Protein AF-F9PD54-F1 (afdb_monomer)

Sequence (273 aa):
MAFSLFNKGRCTITDDLFLEITWEDGRGPEDDSELLAIIDVLDHSSGYSQRISKNFPYLTFQQAELLFRELKQMYGQFQLKKVAIAHLEGKSVVTEGEVYASPFLITEDYENLLLPLIQSILTRSEFANYSYQEKREYFENQIYPVYKQSMGLSDSSLPIFPAEGETMAVSQPNRLPPVPNARNQTDVTAPVSQKRSTSLKKFYLFLGVLGVLSVINIICVFFAFAQLSNQSEKVNFLYQEQKILNLSFQQKMKLMYLAVISYLLITRAKKKT

Structure (mmCIF, N/CA/C/O backbone):
data_AF-F9PD54-F1
#
_entry.id   AF-F9PD54-F1
#
loop_
_atom_site.group_PDB
_atom_site.id
_atom_site.type_symbol
_atom_site.label_atom_id
_atom_site.label_alt_id
_atom_site.label_comp_id
_atom_site.label_asym_id
_atom_site.label_entity_id
_atom_site.label_seq_id
_atom_site.pdbx_PDB_ins_code
_atom_site.Cartn_x
_atom_site.Cartn_y
_atom_site.Cartn_z
_atom_site.occupancy
_atom_site.B_iso_or_equiv
_atom_site.auth_seq_id
_atom_site.auth_comp_id
_atom_site.auth_asym_id
_atom_site.auth_atom_id
_atom_site.pdbx_PDB_model_num
ATOM 1 N N . MET A 1 1 ? 22.941 -22.943 -2.356 1.00 25.14 1 MET A N 1
ATOM 2 C CA . MET A 1 1 ? 23.553 -21.803 -1.643 1.00 25.14 1 MET A CA 1
ATOM 3 C C . MET A 1 1 ? 22.597 -20.633 -1.799 1.00 25.14 1 MET A C 1
ATOM 5 O O . MET A 1 1 ? 22.390 -20.226 -2.932 1.00 25.14 1 MET A O 1
ATOM 9 N N . ALA A 1 2 ? 21.943 -20.182 -0.729 1.00 30.27 2 ALA A N 1
ATOM 10 C CA . ALA A 1 2 ? 21.001 -19.064 -0.791 1.00 30.27 2 ALA A CA 1
ATOM 11 C C . ALA A 1 2 ? 21.763 -17.764 -0.503 1.00 30.27 2 ALA A C 1
ATOM 13 O O . ALA A 1 2 ? 22.315 -17.591 0.584 1.00 30.27 2 ALA A O 1
ATOM 14 N N . PHE A 1 3 ? 21.855 -16.883 -1.497 1.00 35.53 3 PHE A N 1
ATOM 15 C CA . PHE A 1 3 ? 22.311 -15.517 -1.278 1.00 35.53 3 PHE A CA 1
ATOM 16 C C . PHE A 1 3 ? 21.203 -14.784 -0.518 1.00 35.53 3 PHE A C 1
ATOM 18 O O . PHE A 1 3 ? 20.111 -14.610 -1.046 1.00 35.53 3 PHE A O 1
ATOM 25 N N . SER A 1 4 ? 21.472 -14.358 0.718 1.00 41.84 4 SER A N 1
ATOM 26 C CA . SER A 1 4 ? 20.605 -13.408 1.423 1.00 41.84 4 SER A CA 1
ATOM 27 C C . SER A 1 4 ? 20.734 -12.053 0.726 1.00 41.84 4 SER A C 1
ATOM 29 O O . SER A 1 4 ? 21.574 -11.239 1.101 1.00 41.84 4 SER A O 1
ATOM 31 N N . LEU A 1 5 ? 19.954 -11.843 -0.339 1.00 50.81 5 LEU A N 1
ATOM 32 C CA . LEU A 1 5 ? 19.932 -10.596 -1.113 1.00 50.81 5 LEU A CA 1
ATOM 33 C C . LEU A 1 5 ? 19.338 -9.426 -0.311 1.00 50.81 5 LEU A C 1
ATOM 35 O O . LEU A 1 5 ? 19.609 -8.268 -0.619 1.00 50.81 5 LEU A O 1
ATOM 39 N N . PHE A 1 6 ? 18.590 -9.727 0.752 1.00 57.78 6 PHE A N 1
ATOM 40 C CA . PHE A 1 6 ? 17.911 -8.739 1.582 1.00 57.78 6 PHE A CA 1
ATOM 41 C C . PHE A 1 6 ? 18.761 -8.353 2.792 1.00 57.78 6 PHE A C 1
ATOM 43 O O . PHE A 1 6 ? 19.198 -9.195 3.584 1.00 57.78 6 PHE A O 1
ATOM 50 N N . ASN A 1 7 ? 19.008 -7.052 2.935 1.00 54.81 7 ASN A N 1
ATOM 51 C CA . ASN A 1 7 ? 19.792 -6.492 4.026 1.00 54.81 7 ASN A CA 1
ATOM 52 C C . ASN A 1 7 ? 18.897 -6.342 5.267 1.00 54.81 7 ASN A C 1
ATOM 54 O O . ASN A 1 7 ? 18.396 -5.259 5.550 1.00 54.81 7 ASN A O 1
ATOM 58 N N . LYS A 1 8 ? 18.693 -7.441 6.006 1.00 51.06 8 LYS A N 1
ATOM 59 C CA . LYS A 1 8 ? 17.746 -7.574 7.140 1.00 51.06 8 LYS A CA 1
ATOM 60 C C . LYS A 1 8 ? 17.979 -6.634 8.348 1.00 51.06 8 LYS A C 1
ATOM 62 O O . LYS A 1 8 ? 17.404 -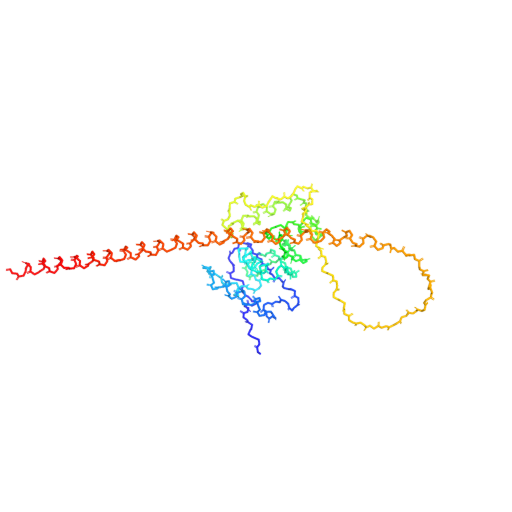6.869 9.403 1.00 51.06 8 LYS A O 1
ATOM 67 N N . GLY A 1 9 ? 18.822 -5.600 8.260 1.00 52.16 9 GLY A N 1
ATOM 68 C CA . GLY A 1 9 ? 19.283 -4.858 9.443 1.00 52.16 9 GLY A CA 1
ATOM 69 C C . GLY A 1 9 ? 19.344 -3.333 9.370 1.00 52.16 9 GLY A C 1
ATOM 70 O O . GLY A 1 9 ? 19.619 -2.724 10.401 1.00 52.16 9 GLY A O 1
ATOM 71 N N . ARG A 1 10 ? 19.141 -2.680 8.217 1.00 63.72 10 ARG A N 1
ATOM 72 C CA . ARG A 1 10 ? 19.210 -1.205 8.140 1.00 63.72 10 ARG A CA 1
ATOM 73 C C . ARG A 1 10 ? 18.125 -0.645 7.230 1.00 63.72 10 ARG A C 1
ATOM 75 O O . ARG A 1 10 ? 18.270 -0.685 6.014 1.00 63.72 10 ARG A O 1
ATOM 82 N N . CYS A 1 11 ? 17.077 -0.085 7.832 1.00 72.19 11 CYS A N 1
ATOM 83 C CA . CYS A 1 11 ? 16.126 0.751 7.110 1.00 72.19 11 CYS A CA 1
ATOM 84 C C . CYS A 1 11 ? 16.848 2.024 6.640 1.00 72.19 11 CYS A C 1
ATOM 86 O O . CYS A 1 11 ? 17.468 2.717 7.449 1.00 72.19 11 CYS A O 1
ATOM 88 N N . THR A 1 12 ? 16.827 2.294 5.332 1.00 78.38 12 THR A N 1
ATOM 89 C CA . THR A 1 12 ? 17.383 3.531 4.745 1.00 78.38 12 THR A CA 1
ATOM 90 C C . THR A 1 12 ? 16.303 4.497 4.262 1.00 78.38 12 THR A C 1
ATOM 92 O O . THR A 1 12 ? 16.614 5.526 3.658 1.00 78.38 12 THR A O 1
ATOM 95 N N . ILE A 1 13 ? 15.039 4.165 4.532 1.00 83.06 13 ILE A N 1
ATOM 96 C CA . ILE A 1 13 ? 13.890 5.014 4.236 1.00 83.06 13 ILE A CA 1
ATOM 97 C C . ILE A 1 13 ? 13.954 6.242 5.144 1.00 83.06 13 ILE A C 1
ATOM 99 O O . ILE A 1 13 ? 14.271 6.132 6.327 1.00 83.06 13 ILE A O 1
ATOM 103 N N . THR A 1 14 ? 13.710 7.410 4.560 1.00 83.44 14 THR A N 1
ATOM 104 C CA . THR A 1 14 ? 13.753 8.705 5.254 1.00 83.44 14 THR A CA 1
ATOM 105 C C . THR A 1 14 ? 12.370 9.303 5.479 1.00 83.44 14 THR A C 1
ATOM 107 O O . THR A 1 14 ? 12.268 10.331 6.137 1.00 83.44 14 THR A O 1
ATOM 110 N N . ASP A 1 15 ? 11.337 8.705 4.890 1.00 83.69 15 ASP A N 1
ATOM 111 C CA . ASP A 1 15 ? 9.938 9.081 5.056 1.00 83.69 15 ASP A CA 1
ATOM 112 C C . ASP A 1 15 ? 9.497 8.905 6.516 1.00 83.69 15 ASP A C 1
ATOM 114 O O . ASP A 1 15 ? 9.903 7.94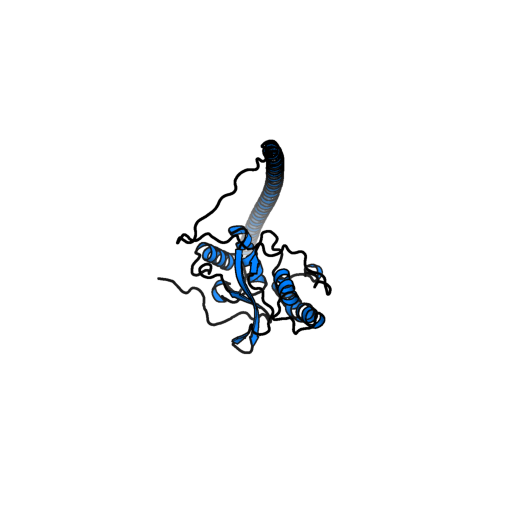8 7.181 1.00 83.69 15 ASP A O 1
ATOM 118 N N . ASP A 1 16 ? 8.639 9.812 6.991 1.00 88.12 16 ASP A N 1
ATOM 119 C CA . ASP A 1 16 ? 8.145 9.808 8.374 1.00 88.12 16 ASP A CA 1
ATOM 120 C C . ASP A 1 16 ? 7.373 8.520 8.699 1.00 88.12 16 ASP A C 1
ATOM 122 O O . ASP A 1 16 ? 7.542 7.942 9.773 1.00 88.12 16 ASP A O 1
ATOM 126 N N . LEU A 1 17 ? 6.568 8.053 7.737 1.00 92.50 17 LEU A N 1
ATOM 127 C CA . LEU A 1 17 ? 5.837 6.791 7.788 1.00 92.50 17 LEU A CA 1
ATOM 128 C C . LEU A 1 17 ? 6.136 5.953 6.546 1.00 92.50 17 LEU A C 1
ATOM 130 O O . LEU A 1 17 ? 6.171 6.449 5.418 1.00 92.50 17 LEU A O 1
ATOM 134 N N . PHE A 1 18 ? 6.302 4.658 6.761 1.00 94.00 18 PHE A N 1
ATOM 135 C CA . PHE A 1 18 ? 6.520 3.655 5.727 1.00 94.00 18 PHE A CA 1
ATOM 136 C C . PHE A 1 18 ? 5.876 2.333 6.154 1.00 94.00 18 PHE A C 1
ATOM 138 O O . PHE A 1 18 ? 5.084 2.290 7.092 1.00 94.00 18 PHE A O 1
ATOM 145 N N . LEU A 1 19 ? 6.155 1.255 5.427 1.00 94.44 19 LEU A N 1
ATOM 146 C CA . LEU A 1 19 ? 5.494 -0.030 5.604 1.00 94.44 19 LEU A CA 1
ATOM 147 C C . LEU A 1 19 ? 6.485 -1.117 5.963 1.00 94.44 19 LEU A C 1
ATOM 149 O O . LEU A 1 19 ? 7.551 -1.201 5.361 1.00 94.44 19 LEU A O 1
ATOM 153 N N . GLU A 1 20 ? 6.086 -1.998 6.870 1.00 93.94 20 GLU A N 1
ATOM 154 C CA . GLU A 1 20 ? 6.719 -3.293 7.085 1.00 93.94 20 GLU A CA 1
ATOM 155 C C . GLU A 1 20 ? 5.853 -4.395 6.459 1.00 93.94 20 GLU A C 1
ATOM 157 O O . GLU A 1 20 ? 4.659 -4.517 6.756 1.00 93.94 20 GLU A O 1
ATOM 162 N N . ILE A 1 21 ? 6.462 -5.212 5.595 1.00 92.75 21 ILE A N 1
ATOM 163 C CA . ILE A 1 21 ? 5.797 -6.336 4.932 1.00 92.75 21 ILE A CA 1
ATOM 164 C C . ILE A 1 21 ? 6.241 -7.658 5.544 1.00 92.75 21 ILE A C 1
ATOM 166 O O . ILE A 1 21 ? 7.423 -7.997 5.573 1.00 92.75 21 ILE A O 1
ATOM 170 N N . THR A 1 22 ? 5.262 -8.464 5.944 1.00 91.81 22 THR A N 1
ATOM 171 C CA . THR A 1 22 ? 5.460 -9.861 6.323 1.00 91.81 22 THR A CA 1
ATOM 172 C C . THR A 1 22 ? 4.818 -10.778 5.286 1.00 91.81 22 THR A C 1
ATOM 174 O O . THR A 1 22 ? 3.606 -10.736 5.053 1.00 91.81 22 THR A O 1
ATOM 177 N N . TRP A 1 23 ? 5.634 -11.638 4.683 1.00 90.19 23 TRP A N 1
ATOM 178 C CA . TRP A 1 23 ? 5.201 -12.644 3.714 1.00 90.19 23 TRP A CA 1
ATOM 179 C C . TRP A 1 23 ? 4.529 -13.837 4.401 1.00 90.19 23 TRP A C 1
ATOM 181 O O . TRP A 1 23 ? 4.775 -14.111 5.578 1.00 90.19 23 TRP A O 1
ATOM 191 N N . GLU A 1 24 ? 3.674 -14.542 3.662 1.00 88.00 24 GLU A N 1
ATOM 192 C CA . GLU A 1 24 ? 3.213 -15.870 4.079 1.00 88.00 24 GLU A CA 1
ATOM 193 C C . GLU A 1 24 ? 4.385 -16.858 4.085 1.00 88.00 24 GLU A C 1
ATOM 195 O O . GLU A 1 24 ? 5.335 -16.717 3.310 1.00 88.00 24 GLU A O 1
ATOM 200 N N . ASP A 1 25 ? 4.314 -17.860 4.961 1.00 83.00 25 ASP A N 1
ATOM 201 C CA . ASP A 1 25 ? 5.394 -18.830 5.128 1.00 83.00 25 ASP A CA 1
ATOM 202 C C . ASP A 1 25 ? 5.630 -19.577 3.792 1.00 83.00 25 ASP A C 1
ATOM 204 O O . ASP A 1 25 ? 4.710 -20.175 3.231 1.00 83.00 25 ASP A O 1
ATOM 208 N N . GLY A 1 26 ? 6.853 -19.504 3.249 1.00 76.25 26 GLY A N 1
ATOM 209 C CA . GLY A 1 26 ? 7.212 -20.095 1.951 1.00 76.25 26 GLY A CA 1
ATOM 210 C C . GLY A 1 26 ? 6.788 -19.296 0.708 1.00 76.25 26 GLY A C 1
ATOM 211 O O . GLY A 1 26 ? 6.932 -19.797 -0.403 1.00 76.25 26 GLY A O 1
ATOM 212 N N . ARG A 1 27 ? 6.252 -18.076 0.866 1.00 80.69 27 ARG A N 1
ATOM 213 C CA . ARG A 1 27 ? 5.919 -17.144 -0.237 1.00 80.69 27 ARG A CA 1
ATOM 214 C C . ARG A 1 27 ? 6.708 -15.837 -0.182 1.00 80.69 27 ARG A C 1
ATOM 216 O O . ARG A 1 27 ? 6.270 -14.813 -0.702 1.00 80.69 27 ARG A O 1
ATOM 223 N N . GLY A 1 28 ? 7.847 -15.854 0.503 1.00 81.75 28 GLY A N 1
ATOM 224 C CA . GLY A 1 28 ? 8.781 -14.738 0.493 1.00 81.75 28 GLY A CA 1
ATOM 225 C C . GLY A 1 28 ? 9.641 -14.736 -0.772 1.00 81.75 28 GLY A C 1
ATOM 226 O O . GLY A 1 28 ? 9.772 -15.763 -1.436 1.00 81.75 28 GLY A O 1
ATOM 227 N N . PRO A 1 29 ? 10.310 -13.617 -1.082 1.00 80.38 29 PRO A N 1
ATOM 228 C CA . PRO A 1 29 ? 11.208 -13.524 -2.234 1.00 80.38 29 PRO A CA 1
ATOM 229 C C . PRO A 1 29 ? 12.469 -14.399 -2.108 1.00 80.38 29 PRO A C 1
ATOM 231 O O . PRO A 1 29 ? 13.224 -14.540 -3.063 1.00 80.38 29 PRO A O 1
ATOM 234 N N . GLU A 1 30 ? 12.723 -14.973 -0.928 1.00 79.25 30 GLU A N 1
ATOM 235 C CA . GLU A 1 30 ? 13.766 -15.987 -0.721 1.00 79.25 30 GLU A CA 1
ATOM 236 C C . GLU A 1 30 ? 13.341 -17.374 -1.250 1.00 79.25 30 GLU A C 1
ATOM 238 O O . GLU A 1 30 ? 14.205 -18.164 -1.629 1.00 79.25 30 GLU A O 1
ATOM 243 N N . ASP A 1 31 ? 12.031 -17.645 -1.311 1.00 81.06 31 ASP A N 1
ATOM 244 C CA . ASP A 1 31 ? 11.447 -18.946 -1.669 1.00 81.06 31 ASP A CA 1
ATOM 245 C C . ASP A 1 31 ? 10.760 -18.936 -3.050 1.00 81.06 31 ASP A C 1
ATOM 247 O O . ASP A 1 31 ? 10.650 -19.980 -3.694 1.00 81.06 31 ASP A O 1
ATOM 251 N N . ASP A 1 32 ? 10.323 -17.764 -3.523 1.00 81.81 32 ASP A N 1
ATOM 252 C CA . ASP A 1 32 ? 9.651 -17.566 -4.810 1.00 81.81 32 ASP A CA 1
ATOM 253 C C . ASP A 1 32 ? 10.542 -16.764 -5.778 1.00 81.81 32 ASP A C 1
ATOM 255 O O . ASP A 1 32 ? 10.747 -15.554 -5.641 1.00 81.81 32 ASP A O 1
ATOM 259 N N . SER A 1 33 ? 11.079 -17.458 -6.787 1.00 82.25 33 SER A N 1
ATOM 260 C CA . SER A 1 33 ? 11.944 -16.864 -7.809 1.00 82.25 33 SER A CA 1
ATOM 261 C C . SER A 1 33 ? 11.214 -15.919 -8.764 1.00 82.25 33 SER A C 1
ATOM 263 O O . SER A 1 33 ? 11.847 -15.026 -9.323 1.00 82.25 33 SER A O 1
ATOM 265 N N . GLU A 1 34 ? 9.910 -16.112 -8.980 1.00 85.44 34 GLU A N 1
ATOM 266 C CA . GLU A 1 34 ? 9.108 -15.210 -9.812 1.00 85.44 34 GLU A CA 1
ATOM 267 C C . GLU A 1 34 ? 8.894 -13.886 -9.078 1.00 85.44 34 GLU A C 1
ATOM 269 O O . GLU A 1 34 ? 9.123 -12.819 -9.648 1.00 85.44 34 GLU A O 1
ATOM 274 N N . LEU A 1 35 ? 8.586 -13.951 -7.779 1.00 86.06 35 LEU A N 1
ATOM 275 C CA . LEU A 1 35 ? 8.511 -12.778 -6.912 1.00 86.06 35 LEU A CA 1
ATOM 276 C C . LEU A 1 35 ? 9.840 -12.013 -6.872 1.00 86.06 35 LEU A C 1
ATOM 278 O O . LEU A 1 35 ? 9.859 -10.784 -6.969 1.00 86.06 35 LEU A O 1
ATOM 282 N N . LEU A 1 36 ? 10.959 -12.733 -6.763 1.00 85.81 36 LEU A N 1
ATOM 283 C CA . LEU A 1 36 ? 12.285 -12.125 -6.811 1.00 85.81 36 LEU A CA 1
ATOM 284 C C . LEU A 1 36 ? 12.534 -11.416 -8.150 1.00 85.81 36 LEU A C 1
ATOM 286 O O . LEU A 1 36 ? 13.015 -10.285 -8.160 1.00 85.81 36 LEU A O 1
ATOM 290 N N . ALA A 1 37 ? 12.149 -12.035 -9.270 1.00 84.56 37 ALA A N 1
ATOM 291 C CA . ALA A 1 37 ? 12.278 -11.429 -10.591 1.00 84.56 37 ALA A CA 1
ATOM 292 C C . ALA A 1 37 ? 11.424 -10.156 -10.736 1.00 84.56 37 ALA A C 1
ATOM 294 O O . ALA A 1 37 ? 11.884 -9.184 -11.333 1.00 84.56 37 ALA A O 1
ATOM 295 N N . ILE A 1 38 ? 10.217 -10.122 -10.158 1.00 86.12 38 ILE A N 1
ATOM 296 C CA . ILE A 1 38 ? 9.373 -8.915 -10.122 1.00 86.12 38 ILE A CA 1
ATOM 297 C C . ILE A 1 38 ? 10.086 -7.790 -9.363 1.00 86.12 38 ILE A C 1
ATOM 299 O O . ILE A 1 38 ? 10.172 -6.668 -9.862 1.00 86.12 38 ILE A O 1
ATOM 303 N N . ILE A 1 39 ? 10.634 -8.086 -8.181 1.00 85.81 39 ILE A N 1
ATOM 304 C CA . ILE A 1 39 ? 11.390 -7.114 -7.376 1.00 85.81 39 ILE A CA 1
ATOM 305 C C . ILE A 1 39 ? 12.605 -6.596 -8.153 1.00 85.81 39 ILE A C 1
ATOM 307 O O . ILE A 1 39 ? 12.834 -5.387 -8.191 1.00 85.81 39 ILE A O 1
ATOM 311 N N . ASP A 1 40 ? 13.350 -7.483 -8.814 1.00 84.81 40 ASP A N 1
ATOM 312 C CA . ASP A 1 40 ? 14.503 -7.101 -9.628 1.00 84.81 40 ASP A CA 1
ATOM 313 C C . ASP A 1 40 ? 14.088 -6.196 -10.795 1.00 84.81 40 ASP A C 1
ATOM 315 O O . ASP A 1 40 ? 14.723 -5.167 -11.038 1.00 84.81 40 ASP A O 1
ATOM 319 N N . VAL A 1 41 ? 13.005 -6.520 -11.507 1.00 84.38 41 VAL A N 1
ATOM 320 C CA . VAL A 1 41 ? 12.478 -5.672 -12.587 1.00 84.38 41 VAL A CA 1
ATOM 321 C C . VAL A 1 41 ? 12.056 -4.307 -12.048 1.00 84.38 41 VAL A C 1
ATOM 323 O O . VAL A 1 41 ? 12.387 -3.286 -12.657 1.00 84.38 41 VAL A O 1
ATOM 326 N N . LEU A 1 42 ? 11.384 -4.249 -10.898 1.00 84.19 42 LEU A N 1
ATOM 327 C CA . LEU A 1 42 ? 10.993 -2.988 -10.266 1.00 84.19 42 LEU A CA 1
ATOM 328 C C . LEU A 1 42 ? 12.213 -2.145 -9.875 1.00 84.19 42 LEU A C 1
ATOM 330 O O . LEU A 1 42 ? 12.236 -0.945 -10.146 1.00 84.19 42 LEU A O 1
ATOM 334 N N . ASP A 1 43 ? 13.269 -2.761 -9.349 1.00 83.12 43 ASP A N 1
ATOM 335 C CA . ASP A 1 43 ? 14.509 -2.072 -8.973 1.00 83.12 43 ASP A CA 1
ATOM 336 C C . ASP A 1 43 ? 15.294 -1.488 -10.158 1.00 83.12 43 ASP A C 1
ATOM 338 O O . ASP A 1 43 ? 16.071 -0.549 -9.971 1.00 83.12 43 ASP A O 1
ATOM 342 N N . HIS A 1 44 ? 15.120 -2.036 -11.365 1.00 76.75 44 HIS A N 1
ATOM 343 C CA . HIS A 1 44 ? 15.803 -1.568 -12.579 1.00 76.75 44 HIS A CA 1
ATOM 344 C C . HIS A 1 44 ? 14.939 -0.660 -13.460 1.00 76.75 44 HIS A C 1
ATOM 346 O O . HIS A 1 44 ? 15.472 0.187 -14.177 1.00 76.75 44 HIS A O 1
ATOM 352 N N . SER A 1 45 ? 13.621 -0.854 -13.447 1.00 69.62 45 SER A N 1
ATOM 353 C CA . SER A 1 45 ? 12.673 -0.071 -14.250 1.00 69.62 45 SER A CA 1
ATOM 354 C C . SER A 1 45 ? 12.330 1.263 -13.605 1.00 69.62 45 SER A C 1
ATOM 356 O O . SER A 1 45 ? 11.999 2.231 -14.293 1.00 69.62 45 SER A O 1
ATOM 358 N N . SER A 1 46 ? 12.421 1.325 -12.282 1.00 60.16 46 SER A N 1
ATOM 359 C CA . SER A 1 46 ? 12.066 2.514 -11.554 1.00 60.16 46 SER A CA 1
ATOM 360 C C . SER A 1 46 ? 13.256 3.457 -11.409 1.00 60.16 46 SER A C 1
ATOM 362 O O . SER A 1 46 ? 14.307 3.110 -10.881 1.00 60.16 46 SER A O 1
ATOM 364 N N . GLY A 1 47 ? 13.110 4.697 -11.876 1.00 56.84 47 GLY A N 1
ATOM 365 C CA . GLY A 1 47 ? 14.111 5.754 -11.690 1.00 56.84 47 GLY A CA 1
ATOM 366 C C . GLY A 1 47 ? 14.254 6.223 -10.234 1.00 56.84 47 GLY A C 1
ATOM 367 O O . GLY A 1 47 ? 14.642 7.368 -10.008 1.00 56.84 47 GLY A O 1
ATOM 368 N N . TYR A 1 48 ? 13.888 5.392 -9.252 1.00 62.41 48 TYR A N 1
ATOM 369 C CA . TYR A 1 48 ? 13.908 5.736 -7.838 1.00 62.41 48 TYR A CA 1
ATOM 370 C C . TYR A 1 48 ? 15.328 5.670 -7.280 1.00 62.41 48 TYR A C 1
ATOM 372 O O . TYR A 1 48 ? 16.154 4.839 -7.659 1.00 62.41 48 TYR A O 1
ATOM 380 N N . SER A 1 49 ? 15.614 6.562 -6.334 1.00 57.62 49 SER A N 1
ATOM 381 C CA . SER A 1 49 ? 16.916 6.616 -5.666 1.00 57.62 49 SER A CA 1
ATOM 382 C C . SER A 1 49 ? 17.162 5.407 -4.755 1.00 57.62 49 SER A C 1
ATOM 384 O O . SER A 1 49 ? 18.318 5.085 -4.468 1.00 57.62 49 SER A O 1
ATOM 386 N N . GLN A 1 50 ? 16.098 4.720 -4.318 1.00 67.00 50 GLN A N 1
ATOM 387 C CA . GLN A 1 50 ? 16.161 3.599 -3.384 1.00 67.00 50 GLN A CA 1
ATOM 388 C C . GLN A 1 50 ? 15.554 2.326 -3.978 1.00 67.00 50 GLN A C 1
ATOM 390 O O . GLN A 1 50 ? 14.407 2.307 -4.418 1.00 67.00 50 GLN A O 1
ATOM 395 N N . ARG A 1 51 ? 16.346 1.250 -3.939 1.00 75.56 51 ARG A N 1
ATOM 396 C CA . ARG A 1 51 ? 15.961 -0.093 -4.381 1.00 75.56 51 ARG A CA 1
ATOM 397 C C . ARG A 1 51 ? 15.130 -0.800 -3.310 1.00 75.56 51 ARG A C 1
ATOM 399 O O . ARG A 1 51 ? 15.550 -0.841 -2.153 1.00 75.56 51 ARG A O 1
ATOM 406 N N . ILE A 1 52 ? 14.023 -1.406 -3.720 1.00 81.00 52 ILE A N 1
ATOM 407 C CA . ILE A 1 52 ? 13.137 -2.267 -2.933 1.00 81.00 52 ILE A CA 1
ATOM 408 C C . ILE A 1 52 ? 13.954 -3.404 -2.296 1.00 81.00 52 ILE A C 1
ATOM 410 O O . ILE A 1 52 ? 13.891 -3.599 -1.081 1.00 81.00 52 ILE A O 1
ATOM 414 N N . SER A 1 53 ? 14.825 -4.076 -3.066 1.00 79.62 53 SER A N 1
ATOM 415 C CA . SER A 1 53 ? 15.679 -5.173 -2.564 1.00 79.62 53 SER A CA 1
ATOM 416 C C . SER A 1 53 ? 16.550 -4.794 -1.361 1.00 79.62 53 SER A C 1
ATOM 418 O O . SER A 1 53 ? 16.840 -5.629 -0.504 1.00 79.62 53 SER A O 1
ATOM 420 N N . LYS A 1 54 ? 16.973 -3.530 -1.260 1.00 79.12 54 LYS A N 1
ATOM 421 C CA . LYS A 1 54 ? 17.881 -3.080 -0.197 1.00 79.12 54 LYS A CA 1
ATOM 422 C C . LYS A 1 54 ? 17.184 -2.801 1.128 1.00 79.12 54 LYS A C 1
ATOM 424 O O . LYS A 1 54 ? 17.856 -2.877 2.154 1.00 79.12 54 LYS A O 1
ATOM 429 N N . ASN A 1 55 ? 15.897 -2.464 1.095 1.00 78.38 55 ASN A N 1
ATOM 430 C CA . ASN A 1 55 ? 15.157 -2.004 2.267 1.00 78.38 55 ASN A CA 1
ATOM 431 C C . ASN A 1 55 ? 14.228 -3.067 2.863 1.00 78.38 55 ASN A C 1
ATOM 433 O O . ASN A 1 55 ? 13.747 -2.853 3.972 1.00 78.38 55 ASN A O 1
ATOM 437 N N . PHE A 1 56 ? 14.017 -4.213 2.199 1.00 82.38 56 PHE A N 1
ATOM 438 C CA . PHE A 1 56 ? 13.163 -5.280 2.734 1.00 82.38 56 PHE A CA 1
ATOM 439 C C . PHE A 1 56 ? 13.524 -5.667 4.184 1.00 82.38 56 PHE A C 1
ATOM 441 O O . PHE A 1 56 ? 14.706 -5.854 4.494 1.00 82.38 56 PHE A O 1
ATOM 448 N N . PRO A 1 57 ? 12.519 -5.846 5.066 1.00 88.88 57 PRO A N 1
ATOM 449 C CA . PRO A 1 57 ? 11.075 -5.901 4.789 1.00 88.88 57 PRO A CA 1
ATOM 450 C C . PRO A 1 57 ? 10.360 -4.541 4.645 1.00 88.88 57 PRO A C 1
ATOM 452 O O . PRO A 1 57 ? 9.134 -4.517 4.546 1.00 88.88 57 PRO A O 1
ATOM 455 N N . TYR A 1 58 ? 11.092 -3.426 4.637 1.00 90.81 58 TYR A N 1
ATOM 456 C CA . TYR A 1 58 ? 10.526 -2.081 4.674 1.00 90.81 58 TYR A CA 1
ATOM 457 C C . TYR A 1 58 ? 10.367 -1.460 3.288 1.00 90.81 58 TYR A C 1
ATOM 459 O O . TYR A 1 58 ? 11.321 -1.448 2.510 1.00 90.81 58 TYR A O 1
ATOM 467 N N . LEU A 1 59 ? 9.196 -0.886 3.007 1.00 91.44 59 LEU A N 1
ATOM 468 C CA . LEU A 1 59 ? 8.886 -0.191 1.755 1.00 91.44 59 LEU A CA 1
ATOM 469 C C . LEU A 1 59 ? 8.236 1.164 2.019 1.00 91.44 5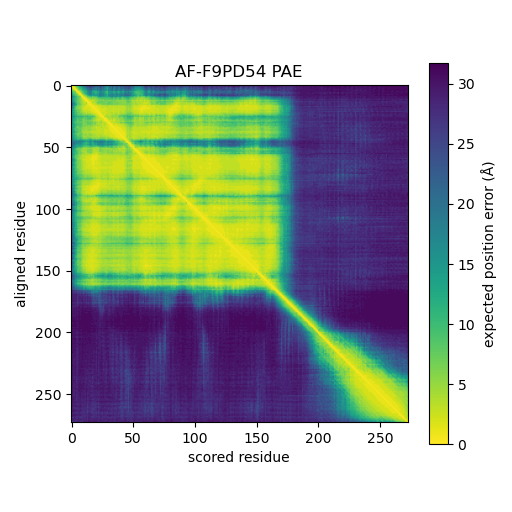9 LEU A C 1
ATOM 471 O O . LEU A 1 59 ? 7.410 1.299 2.915 1.00 91.44 59 LEU A O 1
ATOM 475 N N . THR A 1 60 ? 8.542 2.153 1.183 1.00 91.75 60 THR A N 1
ATOM 476 C CA . THR A 1 60 ? 7.721 3.372 1.099 1.00 91.75 60 THR A CA 1
ATOM 477 C C . THR A 1 60 ? 6.324 3.036 0.570 1.00 91.75 60 THR A C 1
ATOM 479 O O . THR A 1 60 ? 6.130 2.004 -0.083 1.00 91.75 60 THR A O 1
ATOM 482 N N . PHE A 1 61 ? 5.352 3.924 0.790 1.00 93.00 61 PHE A N 1
ATOM 483 C CA . PHE A 1 61 ? 4.002 3.757 0.241 1.00 93.00 61 PHE A CA 1
ATOM 484 C C . PHE A 1 61 ? 4.017 3.559 -1.277 1.00 93.00 61 PHE A C 1
ATOM 486 O O . PHE A 1 61 ? 3.405 2.621 -1.783 1.00 93.00 61 PHE A O 1
ATOM 493 N N . GLN A 1 62 ? 4.792 4.373 -1.996 1.00 90.12 62 GLN A N 1
ATOM 494 C CA . GLN A 1 62 ? 4.939 4.235 -3.441 1.00 90.12 62 GLN A CA 1
ATOM 495 C C . GLN A 1 62 ? 5.508 2.877 -3.858 1.00 90.12 62 GLN A C 1
ATOM 497 O O . GLN A 1 62 ? 4.971 2.239 -4.762 1.00 90.12 62 GLN A O 1
ATOM 502 N N . GLN A 1 63 ? 6.574 2.410 -3.206 1.00 90.31 63 GLN A N 1
ATOM 503 C CA . GLN A 1 63 ? 7.169 1.110 -3.525 1.00 90.31 63 GLN A CA 1
ATOM 504 C C . GLN A 1 63 ? 6.196 -0.045 -3.268 1.00 90.31 63 GLN A C 1
ATOM 506 O O . GLN A 1 63 ? 6.131 -0.971 -4.076 1.00 90.31 63 GLN A O 1
ATOM 511 N N . ALA A 1 64 ? 5.426 0.016 -2.179 1.00 92.81 64 ALA A N 1
ATOM 512 C CA . ALA A 1 64 ? 4.430 -1.001 -1.870 1.00 92.81 64 ALA A CA 1
ATOM 513 C C . ALA A 1 64 ? 3.296 -1.027 -2.899 1.00 92.81 64 ALA A C 1
ATOM 515 O O . ALA A 1 64 ? 2.967 -2.099 -3.393 1.00 92.81 64 ALA A O 1
ATOM 516 N N . GLU A 1 65 ? 2.753 0.128 -3.295 1.00 92.88 65 GLU A N 1
ATOM 517 C CA . GLU A 1 65 ? 1.685 0.187 -4.303 1.00 92.88 65 GLU A CA 1
ATOM 518 C C . GLU A 1 65 ? 2.127 -0.365 -5.661 1.00 92.88 65 GLU A C 1
ATOM 520 O O . GLU A 1 65 ? 1.387 -1.094 -6.324 1.00 92.88 65 GLU A O 1
ATOM 525 N N . LEU A 1 66 ? 3.360 -0.060 -6.074 1.00 90.19 66 LEU A N 1
ATOM 526 C CA . LEU A 1 66 ? 3.936 -0.628 -7.291 1.00 90.19 66 LEU A CA 1
ATOM 527 C C . LEU A 1 66 ? 4.066 -2.144 -7.181 1.00 90.19 66 LEU A C 1
ATOM 529 O O . LEU A 1 66 ? 3.594 -2.858 -8.062 1.00 90.19 66 LEU A O 1
ATOM 533 N N . LEU A 1 67 ? 4.652 -2.630 -6.085 1.00 91.12 67 LEU A N 1
ATOM 534 C CA . LEU A 1 67 ? 4.812 -4.059 -5.847 1.00 91.12 67 LEU A CA 1
ATOM 535 C C . LEU A 1 67 ? 3.458 -4.775 -5.838 1.00 91.12 67 LEU A C 1
ATOM 537 O O . LEU A 1 67 ? 3.303 -5.794 -6.499 1.00 91.12 67 LEU A O 1
ATOM 541 N N . PHE A 1 68 ? 2.457 -4.239 -5.143 1.00 93.19 68 PHE A N 1
ATOM 542 C CA . PHE A 1 68 ? 1.137 -4.859 -5.039 1.00 93.19 68 PHE A CA 1
ATOM 543 C C . PHE A 1 68 ? 0.406 -4.881 -6.377 1.00 93.19 68 PHE A C 1
ATOM 545 O O . PHE A 1 68 ? -0.261 -5.868 -6.690 1.00 93.19 68 PHE A O 1
ATOM 552 N N . ARG A 1 69 ? 0.583 -3.851 -7.210 1.00 90.75 69 ARG A N 1
ATOM 553 C CA . ARG A 1 69 ? 0.056 -3.847 -8.575 1.00 90.75 69 ARG A CA 1
ATOM 554 C C . ARG A 1 69 ? 0.705 -4.921 -9.445 1.00 90.75 69 ARG A C 1
ATOM 556 O O . ARG A 1 69 ? -0.022 -5.616 -10.150 1.00 90.75 69 ARG A O 1
ATOM 563 N N . GLU A 1 70 ? 2.025 -5.085 -9.387 1.00 90.19 70 GLU A N 1
ATOM 564 C CA . GLU A 1 70 ? 2.708 -6.151 -10.134 1.00 90.19 70 GLU A CA 1
ATOM 565 C C . GLU A 1 70 ? 2.302 -7.540 -9.619 1.00 90.19 70 GLU A C 1
ATOM 567 O O . GLU A 1 70 ? 2.005 -8.432 -10.410 1.00 90.19 70 GLU A O 1
ATOM 572 N N . LEU A 1 71 ? 2.184 -7.717 -8.297 1.00 90.06 71 LEU A N 1
ATOM 573 C CA . LEU A 1 71 ? 1.713 -8.972 -7.704 1.00 90.06 71 LEU A CA 1
ATOM 574 C C . LEU A 1 71 ? 0.291 -9.316 -8.152 1.00 90.06 71 LEU A C 1
ATOM 576 O O . LEU A 1 71 ? 0.014 -10.456 -8.518 1.00 90.06 71 LEU A O 1
ATOM 580 N N . LYS A 1 72 ? -0.602 -8.324 -8.182 1.00 90.12 72 LYS A N 1
ATOM 581 C CA . LYS A 1 72 ? -1.953 -8.467 -8.731 1.00 90.12 72 LYS A CA 1
ATOM 582 C C . LYS A 1 72 ? -1.922 -8.870 -10.205 1.00 90.12 72 LYS A C 1
ATOM 584 O O . LYS A 1 72 ? -2.670 -9.755 -10.601 1.00 90.12 72 LYS A O 1
ATOM 589 N N . GLN A 1 73 ? -1.076 -8.243 -11.022 1.00 88.75 73 GLN A N 1
ATOM 590 C CA . GLN A 1 73 ? -0.992 -8.549 -12.454 1.00 88.75 73 GLN A CA 1
ATOM 591 C C . GLN A 1 73 ? -0.443 -9.952 -12.731 1.00 88.75 73 GLN A C 1
ATOM 593 O O . GLN A 1 73 ? -0.932 -10.621 -13.638 1.00 88.75 73 GLN A O 1
ATOM 598 N N . MET A 1 74 ? 0.540 -10.400 -11.950 1.00 86.81 74 MET A N 1
ATOM 599 C CA . MET A 1 74 ? 1.214 -11.682 -12.163 1.00 86.81 74 MET A CA 1
ATOM 600 C C . MET A 1 74 ? 0.454 -12.868 -11.563 1.00 86.81 74 MET A C 1
ATOM 602 O O . MET A 1 74 ? 0.339 -13.908 -12.207 1.00 86.81 74 MET A O 1
ATOM 606 N N . TYR A 1 75 ? -0.096 -12.717 -10.355 1.00 85.69 75 TYR A N 1
ATOM 607 C CA . TYR A 1 75 ? -0.737 -13.817 -9.623 1.00 85.69 75 TYR A CA 1
ATOM 608 C C . TYR A 1 75 ? -2.273 -13.745 -9.624 1.00 85.69 75 TYR A C 1
ATOM 610 O O . TYR A 1 75 ? -2.930 -14.705 -9.217 1.00 85.69 75 TYR A O 1
ATOM 618 N N . GLY A 1 76 ? -2.871 -12.628 -10.054 1.00 84.00 76 GLY A N 1
ATOM 619 C CA . GLY A 1 76 ? -4.316 -12.363 -9.997 1.00 84.00 76 GLY A CA 1
ATOM 620 C C . GLY A 1 76 ? -4.803 -12.049 -8.579 1.00 84.00 76 GLY A C 1
ATOM 621 O O . GLY A 1 76 ? -5.345 -10.975 -8.321 1.00 84.00 76 GLY A O 1
ATOM 622 N N . GLN A 1 77 ? -4.553 -12.967 -7.644 1.00 87.19 77 GLN A N 1
ATOM 623 C CA . GLN A 1 77 ? -4.784 -12.789 -6.215 1.00 87.19 77 GLN A CA 1
ATOM 624 C C . GLN A 1 77 ? -3.530 -13.166 -5.421 1.00 87.19 77 GLN A C 1
ATOM 626 O O . GLN A 1 77 ? -2.978 -14.253 -5.585 1.00 87.19 77 GLN A O 1
ATOM 631 N N . PHE A 1 78 ? -3.117 -12.295 -4.504 1.00 89.31 78 PHE A N 1
ATOM 632 C CA . PHE A 1 78 ? -1.960 -12.511 -3.641 1.00 89.31 78 PHE A CA 1
ATOM 633 C C . PHE A 1 78 ? -2.305 -12.215 -2.178 1.00 89.31 78 PHE A C 1
ATOM 635 O O . PHE A 1 78 ? -3.084 -11.312 -1.882 1.00 89.31 78 PHE A O 1
ATOM 642 N N . GLN A 1 79 ? -1.738 -12.980 -1.244 1.00 92.25 79 GLN A N 1
ATOM 643 C CA . GLN A 1 79 ? -1.947 -12.780 0.191 1.00 92.25 79 GLN A CA 1
ATOM 644 C C . GLN A 1 79 ? -0.608 -12.599 0.894 1.00 92.25 79 GLN A C 1
ATOM 646 O O . GLN A 1 79 ? 0.259 -13.471 0.831 1.00 92.25 79 GLN A O 1
ATOM 651 N N . LEU A 1 80 ? -0.497 -11.490 1.617 1.00 92.69 80 LEU A N 1
ATOM 652 C CA . LEU A 1 80 ? 0.561 -11.221 2.577 1.00 92.69 80 LEU A CA 1
ATOM 653 C C . LEU A 1 80 ? 0.068 -11.564 3.982 1.00 92.69 80 LEU A C 1
ATOM 655 O O . LEU A 1 80 ? -1.104 -11.361 4.319 1.00 92.69 80 LEU A O 1
ATOM 659 N N . LYS A 1 81 ? 0.986 -12.031 4.826 1.00 93.25 81 LYS A N 1
ATOM 660 C CA . LYS A 1 81 ? 0.692 -12.367 6.220 1.00 93.25 81 LYS A CA 1
ATOM 661 C C . LYS A 1 81 ? 0.324 -11.118 7.006 1.00 93.25 81 LYS A C 1
ATOM 663 O O . LYS A 1 81 ? -0.643 -11.129 7.768 1.00 93.25 81 LYS A O 1
ATOM 668 N N . LYS A 1 82 ? 1.074 -10.031 6.812 1.00 93.44 82 LYS A N 1
ATOM 669 C CA . LYS A 1 82 ? 0.837 -8.745 7.474 1.00 93.44 82 LYS A CA 1
ATOM 670 C C . LYS A 1 82 ? 1.437 -7.598 6.664 1.00 93.44 82 LYS A C 1
ATOM 672 O O . LYS A 1 82 ? 2.532 -7.730 6.126 1.00 93.44 82 LYS A O 1
ATOM 677 N N . VAL A 1 83 ? 0.728 -6.475 6.625 1.00 95.75 83 VAL A N 1
ATOM 678 C CA . VAL A 1 83 ? 1.251 -5.171 6.197 1.00 95.75 83 VAL A CA 1
ATOM 679 C C . VAL A 1 83 ? 0.974 -4.188 7.325 1.00 95.75 83 VAL A C 1
ATOM 681 O O . VAL A 1 83 ? -0.179 -4.052 7.737 1.00 95.75 83 VAL A O 1
ATOM 684 N N . ALA A 1 84 ? 2.015 -3.557 7.861 1.00 95.75 84 ALA A N 1
ATOM 685 C CA . ALA A 1 84 ? 1.912 -2.624 8.982 1.00 95.75 84 ALA A CA 1
ATOM 686 C C . ALA A 1 84 ? 2.521 -1.272 8.645 1.00 95.75 84 ALA A C 1
ATOM 688 O O . ALA A 1 84 ? 3.533 -1.220 7.948 1.00 95.75 84 ALA A O 1
ATOM 689 N N . ILE A 1 85 ? 1.921 -0.207 9.173 1.00 95.44 85 ILE A N 1
ATOM 690 C CA . ILE A 1 85 ? 2.573 1.096 9.236 1.00 95.44 85 ILE A CA 1
ATOM 691 C C . ILE A 1 85 ? 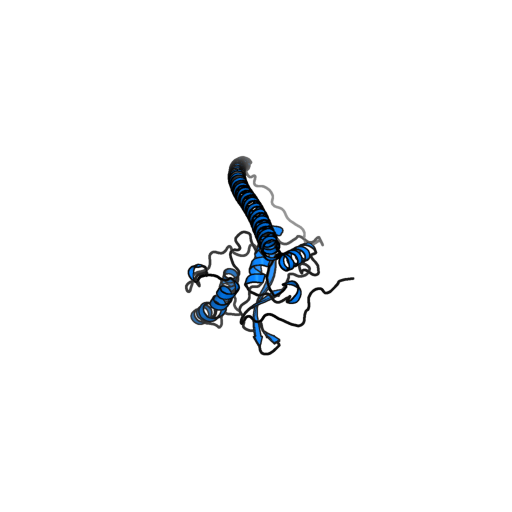3.764 0.993 10.190 1.00 95.44 85 ILE A C 1
ATOM 693 O O . ILE A 1 85 ? 3.720 0.302 11.210 1.00 95.44 85 ILE A O 1
ATOM 697 N N . ALA A 1 86 ? 4.844 1.648 9.799 1.00 93.31 86 ALA A N 1
ATOM 698 C CA . ALA A 1 86 ? 6.105 1.679 10.497 1.00 93.31 86 ALA A CA 1
ATOM 699 C C . ALA A 1 86 ? 6.658 3.100 10.487 1.00 93.31 86 ALA A C 1
ATOM 701 O O . ALA A 1 86 ? 6.491 3.837 9.513 1.00 93.31 86 ALA A O 1
ATOM 702 N N . HIS A 1 87 ? 7.368 3.453 11.550 1.00 91.88 87 HIS A N 1
ATOM 703 C CA . HIS A 1 87 ? 8.109 4.703 11.637 1.00 91.88 87 HIS A CA 1
ATOM 704 C C . HIS A 1 87 ? 9.500 4.457 12.224 1.00 91.88 87 HIS A C 1
ATOM 706 O O . HIS A 1 87 ? 9.797 3.395 12.783 1.00 91.88 87 HIS A O 1
ATOM 712 N N . LEU A 1 88 ? 10.387 5.440 12.071 1.00 89.31 88 LEU A N 1
ATOM 713 C CA . LEU A 1 88 ? 11.698 5.416 12.711 1.00 89.31 88 LEU A CA 1
ATOM 714 C C . LEU A 1 88 ? 11.626 6.114 14.068 1.00 89.31 88 LEU A C 1
ATOM 716 O O . LEU A 1 88 ? 11.325 7.302 14.153 1.00 89.31 88 LEU A O 1
ATOM 720 N N . GLU A 1 89 ? 11.980 5.394 15.128 1.00 85.31 89 GLU A N 1
ATOM 721 C CA . GLU A 1 89 ? 12.239 5.972 16.443 1.00 85.31 89 GLU A CA 1
ATOM 722 C C . GLU A 1 89 ? 13.746 5.899 16.721 1.00 85.31 89 GLU A C 1
ATOM 724 O O . GLU A 1 89 ? 14.324 4.852 17.031 1.00 85.31 89 GLU A O 1
ATOM 729 N N . GLY A 1 90 ? 14.435 7.023 16.509 1.00 82.94 90 GLY A N 1
ATOM 730 C CA . GLY A 1 90 ? 15.893 7.099 16.591 1.00 82.94 90 GLY A CA 1
ATOM 731 C C . GLY A 1 90 ? 16.592 6.306 15.480 1.00 82.94 90 GLY A C 1
ATOM 732 O O . GLY A 1 90 ? 16.846 6.834 14.402 1.00 82.94 90 GLY A O 1
ATOM 733 N N . LYS A 1 91 ? 16.974 5.054 15.764 1.00 80.44 91 LYS A N 1
ATOM 734 C CA . LYS A 1 91 ? 17.632 4.138 14.803 1.00 80.44 91 LYS A CA 1
ATOM 735 C C . LYS A 1 91 ? 16.908 2.800 14.647 1.00 80.44 91 LYS A C 1
ATOM 737 O O . LYS A 1 91 ? 17.373 1.953 13.885 1.00 80.44 91 LYS A O 1
ATOM 742 N N . SER A 1 92 ? 15.822 2.595 15.385 1.00 83.50 92 SER A N 1
ATOM 743 C CA . SER A 1 92 ? 14.997 1.393 15.327 1.00 83.50 92 SER A CA 1
ATOM 744 C C . SER A 1 92 ? 13.715 1.679 14.565 1.00 83.50 92 SER A C 1
ATOM 746 O O . SER A 1 92 ? 13.146 2.763 14.676 1.00 83.50 92 SER A O 1
ATOM 748 N N . VAL A 1 93 ? 13.274 0.690 13.794 1.00 86.88 93 VAL A N 1
ATOM 749 C CA . VAL A 1 93 ? 11.942 0.701 13.197 1.00 86.88 93 VAL A CA 1
ATOM 750 C C . VAL A 1 93 ? 10.953 0.214 14.246 1.00 86.88 93 VAL A C 1
ATOM 752 O O . VAL A 1 93 ? 11.204 -0.811 14.882 1.00 86.88 93 VAL A O 1
ATOM 755 N N . VAL A 1 94 ? 9.862 0.950 14.422 1.00 87.25 94 VAL A N 1
ATOM 756 C CA . VAL A 1 94 ? 8.788 0.625 15.360 1.00 87.25 94 VAL A CA 1
ATOM 757 C C . VAL A 1 94 ? 7.491 0.444 14.577 1.00 87.25 94 VAL A C 1
ATOM 759 O O . VAL A 1 94 ? 7.164 1.249 13.706 1.00 87.25 94 VAL A O 1
ATOM 762 N N . THR A 1 95 ? 6.784 -0.647 14.874 1.00 88.50 95 THR A N 1
ATOM 763 C CA . THR A 1 95 ? 5.445 -0.971 14.343 1.00 88.50 95 THR A CA 1
ATOM 764 C C . THR A 1 95 ? 4.431 -1.259 15.451 1.00 88.50 95 THR A C 1
ATOM 766 O O . THR A 1 95 ? 3.295 -1.658 15.189 1.00 88.50 95 THR A O 1
ATOM 769 N N . GLU A 1 96 ? 4.833 -1.089 16.711 1.00 83.38 96 GLU A N 1
ATOM 770 C CA . GLU A 1 96 ? 3.961 -1.266 17.868 1.00 83.38 96 GLU A CA 1
ATOM 771 C C . GLU A 1 96 ? 3.023 -0.064 18.007 1.00 83.38 96 GLU A C 1
ATOM 773 O O . GLU A 1 96 ? 3.456 1.079 17.939 1.00 83.38 96 GLU A O 1
ATOM 778 N N . GLY A 1 97 ? 1.726 -0.320 18.192 1.00 81.12 97 GLY A N 1
ATOM 779 C CA . GLY A 1 97 ? 0.701 0.731 18.267 1.00 81.12 97 GLY A CA 1
ATOM 780 C C . GLY A 1 97 ? 0.246 1.279 16.909 1.00 81.12 97 GLY A C 1
ATOM 781 O O . GLY A 1 97 ? -0.822 1.881 16.831 1.00 81.12 97 GLY A O 1
ATOM 782 N N . GLU A 1 98 ? 0.990 1.001 15.841 1.00 92.38 98 GLU A N 1
ATOM 783 C CA . GLU A 1 98 ? 0.665 1.417 14.479 1.00 92.38 98 GLU A CA 1
ATOM 784 C C . GLU A 1 98 ? -0.428 0.545 13.834 1.00 92.38 98 GLU A C 1
ATOM 786 O O . GLU A 1 98 ? -0.616 -0.637 14.163 1.00 92.38 98 GLU A O 1
ATOM 791 N N . VAL A 1 99 ? -1.164 1.118 12.876 1.00 94.12 99 VAL A N 1
ATOM 792 C CA . VAL A 1 99 ? -2.202 0.375 12.149 1.00 94.12 99 VAL A CA 1
ATOM 793 C C . VAL A 1 99 ? -1.585 -0.699 11.253 1.00 94.12 99 VAL A C 1
ATOM 795 O O . VAL A 1 99 ? -0.570 -0.500 10.587 1.00 94.12 99 VAL A O 1
ATOM 798 N N . TYR A 1 100 ? -2.229 -1.863 11.198 1.00 95.25 100 TYR A N 1
ATOM 799 C CA . TYR A 1 100 ? -1.813 -2.958 10.331 1.00 95.25 100 TYR A CA 1
ATOM 800 C C . TYR A 1 100 ? -3.005 -3.769 9.830 1.00 95.25 100 TYR A C 1
ATOM 802 O O . TYR A 1 100 ? -4.078 -3.772 10.434 1.00 95.25 100 TYR A O 1
ATOM 810 N N . ALA A 1 101 ? -2.802 -4.512 8.747 1.00 94.19 101 ALA A N 1
ATOM 811 C CA . ALA A 1 101 ? -3.761 -5.447 8.170 1.00 94.19 101 ALA A CA 1
ATOM 812 C C . ALA A 1 101 ? -3.137 -6.853 8.069 1.00 94.19 101 ALA A C 1
ATOM 814 O O . ALA A 1 101 ? -1.989 -6.998 7.649 1.00 94.19 101 ALA A O 1
ATOM 815 N N . SER A 1 102 ? -3.863 -7.892 8.512 1.00 92.81 102 SER A N 1
ATOM 816 C CA . SER A 1 102 ? -3.361 -9.280 8.593 1.00 92.81 102 SER A CA 1
ATOM 817 C C . SER A 1 102 ? -4.487 -10.343 8.636 1.00 92.81 102 SER A C 1
ATOM 819 O O . SER A 1 102 ? -5.131 -10.517 9.663 1.00 92.81 102 SER A O 1
ATOM 821 N N . PRO A 1 103 ? -4.757 -11.119 7.583 1.00 92.31 103 PRO A N 1
ATOM 822 C CA . PRO A 1 103 ? -4.038 -11.143 6.325 1.00 92.31 103 PRO A CA 1
ATOM 823 C C . PRO A 1 103 ? -4.282 -9.863 5.531 1.00 92.31 103 PRO A C 1
ATOM 825 O O . PRO A 1 103 ? -5.307 -9.198 5.693 1.00 92.31 103 PRO A O 1
ATOM 828 N N . PHE A 1 104 ? -3.331 -9.533 4.669 1.00 93.81 104 PHE A N 1
ATOM 829 C CA . PHE A 1 104 ? -3.491 -8.480 3.681 1.00 93.81 104 PHE A CA 1
ATOM 830 C C . PHE A 1 104 ? -3.709 -9.133 2.318 1.00 93.81 104 PHE A C 1
ATOM 832 O O . PHE A 1 104 ? -2.853 -9.867 1.821 1.00 93.81 104 PHE A O 1
ATOM 839 N N . LEU A 1 105 ? -4.894 -8.913 1.753 1.00 92.31 105 LEU A N 1
ATOM 840 C CA . LEU A 1 105 ? -5.335 -9.533 0.510 1.00 92.31 105 LEU A CA 1
ATOM 841 C C . LEU A 1 105 ? -5.231 -8.526 -0.633 1.00 92.31 105 LEU A C 1
ATOM 843 O O . LEU A 1 105 ? -5.804 -7.443 -0.567 1.00 92.31 105 LEU A O 1
ATOM 847 N N . ILE A 1 106 ? -4.524 -8.922 -1.684 1.00 91.94 106 ILE A N 1
ATOM 848 C CA . ILE A 1 106 ? -4.441 -8.218 -2.957 1.00 91.94 106 ILE A CA 1
ATOM 849 C C . ILE A 1 106 ? -5.300 -9.016 -3.933 1.00 91.94 106 ILE A C 1
ATOM 851 O O . ILE A 1 106 ? -4.903 -10.086 -4.387 1.00 91.94 106 ILE A O 1
ATOM 855 N N . THR A 1 107 ? -6.506 -8.534 -4.193 1.00 89.69 107 THR A N 1
ATOM 856 C CA . THR A 1 107 ? -7.503 -9.147 -5.081 1.00 89.69 107 THR A CA 1
ATOM 857 C C . THR A 1 107 ? -7.642 -8.342 -6.374 1.00 89.69 107 THR A C 1
ATOM 859 O O . THR A 1 107 ? -7.035 -7.282 -6.535 1.00 89.69 107 THR A O 1
ATOM 862 N N . GLU A 1 108 ? -8.447 -8.819 -7.325 1.00 85.88 108 GLU A N 1
ATOM 863 C CA . GLU A 1 108 ? -8.679 -8.111 -8.594 1.00 85.88 108 GLU A CA 1
ATOM 864 C C . GLU A 1 108 ? -9.256 -6.698 -8.393 1.00 85.88 108 GLU A C 1
ATOM 866 O O . GLU A 1 108 ? -8.916 -5.780 -9.140 1.00 85.88 108 GLU A O 1
ATOM 871 N N . ASP A 1 109 ? -10.056 -6.497 -7.347 1.00 86.19 109 ASP A N 1
ATOM 872 C CA . ASP A 1 109 ? -10.638 -5.219 -6.920 1.00 86.19 109 ASP A CA 1
ATOM 873 C C . ASP A 1 109 ? -9.713 -4.391 -6.011 1.00 86.19 109 ASP A C 1
ATOM 875 O O . ASP A 1 109 ? -10.126 -3.356 -5.500 1.00 86.19 109 ASP A O 1
ATOM 879 N N . TYR A 1 110 ? -8.450 -4.791 -5.825 1.00 89.75 110 TYR A N 1
ATOM 880 C CA . TYR A 1 110 ? -7.478 -3.961 -5.114 1.00 89.75 110 TYR A CA 1
ATOM 881 C C . TYR A 1 110 ? -7.263 -2.628 -5.850 1.00 89.75 110 TYR A C 1
ATOM 883 O O . TYR A 1 110 ? -6.810 -2.613 -7.006 1.00 89.75 110 TYR A O 1
ATOM 891 N N . GLU A 1 111 ? -7.565 -1.530 -5.154 1.00 88.81 111 GLU A N 1
ATOM 892 C CA . GLU A 1 111 ? -7.395 -0.155 -5.633 1.00 88.81 111 GLU A CA 1
ATOM 893 C C . GLU A 1 111 ? -6.195 0.542 -4.989 1.00 88.81 111 GLU A C 1
ATOM 895 O O . GLU A 1 111 ? -5.371 1.119 -5.694 1.00 88.81 111 GLU A O 1
ATOM 900 N N . ASN A 1 112 ? -6.118 0.516 -3.656 1.00 90.81 112 ASN A N 1
ATOM 901 C CA . ASN A 1 112 ? -5.070 1.165 -2.875 1.00 90.81 112 ASN A CA 1
ATOM 902 C C . ASN A 1 112 ? -4.947 0.536 -1.479 1.00 90.81 112 ASN A C 1
ATOM 904 O O . ASN A 1 112 ? -5.886 -0.071 -0.959 1.00 90.81 112 ASN A O 1
ATOM 908 N N . LEU A 1 113 ? -3.791 0.742 -0.863 1.00 93.81 113 LEU A N 1
ATOM 909 C CA . LEU A 1 113 ? -3.381 0.222 0.435 1.00 93.81 113 LEU A CA 1
ATOM 910 C C . LEU A 1 113 ? -4.191 0.819 1.586 1.00 93.81 113 LEU A C 1
ATOM 912 O O . LEU A 1 113 ? -4.399 0.151 2.603 1.00 93.81 113 LEU A O 1
ATOM 916 N N . LEU A 1 114 ? -4.625 2.075 1.453 1.00 94.06 114 LEU A N 1
ATOM 917 C CA . LEU A 1 114 ? -5.317 2.784 2.526 1.00 94.06 114 LEU A CA 1
ATOM 918 C C . LEU A 1 114 ? -6.633 2.088 2.876 1.00 94.06 114 LEU A C 1
ATOM 920 O O . LEU A 1 114 ? -6.950 1.976 4.054 1.00 94.06 114 LEU A O 1
ATOM 924 N N . LEU A 1 115 ? -7.363 1.553 1.892 1.00 93.00 115 LEU A N 1
ATOM 925 C CA . LEU A 1 115 ? -8.638 0.868 2.128 1.00 93.00 115 LEU A CA 1
ATOM 926 C C . LEU A 1 115 ? -8.500 -0.344 3.079 1.00 93.00 115 LEU A C 1
ATOM 928 O O . LEU A 1 115 ? -9.167 -0.355 4.118 1.00 93.00 115 LEU A O 1
ATOM 932 N N . PRO A 1 116 ? -7.625 -1.342 2.835 1.00 93.44 116 PRO A N 1
ATOM 933 C CA . PRO A 1 116 ? -7.396 -2.415 3.803 1.00 93.44 116 PRO A CA 1
ATOM 934 C C . PRO A 1 116 ? -6.968 -1.941 5.202 1.00 93.44 116 PRO A C 1
ATOM 936 O O . PRO A 1 116 ? -7.353 -2.569 6.190 1.00 93.44 116 PRO A O 1
ATOM 939 N N . LEU A 1 117 ? -6.194 -0.853 5.307 1.00 94.19 117 LEU A N 1
ATOM 940 C CA . LEU A 1 117 ? -5.741 -0.305 6.594 1.00 94.19 117 LEU A CA 1
ATOM 941 C C . LEU A 1 117 ? -6.861 0.430 7.349 1.00 94.19 117 LEU A C 1
ATOM 943 O O . LEU A 1 117 ? -7.008 0.271 8.559 1.00 94.19 117 LEU A O 1
ATOM 947 N N . ILE A 1 118 ? -7.696 1.197 6.648 1.00 93.88 118 ILE A N 1
ATOM 948 C CA . ILE A 1 118 ? -8.893 1.827 7.222 1.00 93.88 118 ILE A CA 1
ATOM 949 C C . ILE A 1 118 ? -9.847 0.739 7.718 1.00 93.88 118 ILE A C 1
ATOM 951 O O . ILE A 1 118 ? -10.363 0.798 8.834 1.00 93.88 118 ILE A O 1
ATOM 955 N N . GLN A 1 119 ? -10.050 -0.307 6.917 1.00 91.94 119 GLN A N 1
ATOM 956 C CA . GLN A 1 119 ? -10.894 -1.421 7.326 1.00 91.94 119 GLN A CA 1
ATOM 957 C C . GLN A 1 119 ? -10.341 -2.098 8.580 1.00 91.94 119 GLN A C 1
ATOM 959 O O . GLN A 1 119 ? -11.103 -2.441 9.487 1.00 91.94 119 GLN A O 1
ATOM 964 N N . SER A 1 120 ? -9.025 -2.291 8.665 1.00 92.81 120 SER A N 1
ATOM 965 C CA . SER A 1 120 ? -8.424 -2.961 9.810 1.00 92.81 120 SER A CA 1
ATOM 966 C C . SER A 1 120 ? -8.528 -2.133 11.093 1.00 92.81 120 SER A C 1
ATOM 968 O O . SER A 1 120 ? -8.899 -2.704 12.118 1.00 92.81 120 SER A O 1
ATOM 970 N N . ILE A 1 121 ? -8.308 -0.811 11.052 1.00 93.19 121 ILE A N 1
ATOM 971 C CA . ILE A 1 121 ? -8.425 0.041 12.251 1.00 93.19 121 ILE A CA 1
ATOM 972 C C . ILE A 1 121 ? -9.861 0.130 12.785 1.00 93.19 121 ILE A C 1
ATOM 974 O O . ILE A 1 121 ? -10.092 0.261 13.992 1.00 93.19 121 ILE A O 1
ATOM 978 N N . LEU A 1 122 ? -10.847 0.048 11.889 1.00 91.25 122 LEU A N 1
ATOM 979 C CA . LEU A 1 122 ? -12.260 0.127 12.248 1.00 91.25 122 LEU A CA 1
ATOM 980 C C . LEU A 1 122 ? -12.807 -1.200 12.784 1.00 91.25 122 LEU A C 1
ATOM 982 O O . LEU A 1 122 ? -13.672 -1.187 13.656 1.00 91.25 122 LEU A O 1
ATOM 986 N N . THR A 1 123 ? -12.309 -2.337 12.292 1.00 90.31 123 THR A N 1
ATOM 987 C CA . THR A 1 123 ? -12.908 -3.656 12.574 1.00 90.31 123 THR A CA 1
ATOM 988 C C . THR A 1 123 ? -12.155 -4.495 13.599 1.00 90.31 123 THR A C 1
ATOM 990 O O . THR A 1 123 ? -12.758 -5.367 14.228 1.00 90.31 123 THR A O 1
ATOM 993 N N . ARG A 1 124 ? -10.850 -4.276 13.784 1.00 89.00 124 ARG A N 1
ATOM 994 C CA . ARG A 1 124 ? -10.045 -5.094 14.697 1.00 89.00 124 ARG A CA 1
ATOM 995 C C . ARG A 1 124 ? -10.221 -4.696 16.152 1.00 89.00 124 ARG A C 1
ATOM 997 O O . ARG A 1 124 ? -10.209 -3.517 16.505 1.00 89.00 124 ARG A O 1
ATOM 1004 N N . SER A 1 125 ? -10.276 -5.713 17.006 1.00 90.38 125 SER A N 1
ATOM 1005 C CA . SER A 1 125 ? -10.343 -5.572 18.463 1.00 90.38 125 SER A CA 1
ATOM 1006 C C . SER A 1 125 ? -9.135 -4.851 19.062 1.00 90.38 125 SER A C 1
ATOM 1008 O O . SER A 1 125 ? -9.258 -4.157 20.063 1.00 90.38 125 SER A O 1
ATOM 1010 N N . GLU A 1 126 ? -7.977 -4.977 18.426 1.00 90.56 126 GLU A N 1
ATOM 1011 C CA . GLU A 1 126 ? -6.699 -4.408 18.840 1.00 90.56 126 GLU A CA 1
ATOM 1012 C C . GLU A 1 126 ? -6.746 -2.875 18.847 1.00 90.56 126 GLU A C 1
ATOM 1014 O O . GLU A 1 126 ? -6.052 -2.238 19.633 1.00 90.56 126 GLU A O 1
ATOM 1019 N N . PHE A 1 127 ? -7.626 -2.289 18.030 1.00 91.12 127 PHE A N 1
ATOM 1020 C CA . PHE A 1 127 ? -7.854 -0.849 17.959 1.00 91.12 127 PHE A CA 1
ATOM 1021 C C . PHE A 1 127 ? -9.178 -0.429 18.613 1.00 91.12 127 PHE A C 1
ATOM 1023 O O . PHE A 1 127 ? -9.601 0.715 18.463 1.00 91.12 127 PHE A O 1
ATOM 1030 N N . ALA A 1 128 ? -9.874 -1.320 19.326 1.00 89.81 128 ALA A N 1
ATOM 1031 C CA . ALA A 1 128 ? -11.175 -1.015 19.933 1.00 89.81 128 ALA A CA 1
ATOM 1032 C C . ALA A 1 128 ? -11.094 0.032 21.057 1.00 89.81 128 ALA A C 1
ATOM 1034 O O . ALA A 1 128 ? -12.087 0.692 21.344 1.00 89.81 128 ALA A O 1
ATOM 1035 N N . ASN A 1 129 ? -9.916 0.198 21.665 1.00 92.25 129 ASN A N 1
ATOM 1036 C CA . ASN A 1 129 ? -9.693 1.160 22.746 1.00 92.25 129 ASN A CA 1
ATOM 1037 C C . ASN A 1 129 ? -9.608 2.616 22.262 1.00 92.25 129 ASN A C 1
ATOM 1039 O O . ASN A 1 129 ? -9.676 3.521 23.088 1.00 92.25 129 ASN A O 1
ATOM 1043 N N . TYR A 1 130 ? -9.466 2.840 20.953 1.00 90.69 130 TYR A N 1
ATOM 1044 C CA . TYR A 1 130 ? -9.468 4.173 20.358 1.00 90.69 130 TYR A CA 1
ATOM 1045 C C . TYR A 1 130 ? -10.879 4.546 19.908 1.00 90.69 130 TYR A C 1
ATOM 1047 O O . TYR A 1 130 ? -11.589 3.739 19.296 1.00 90.69 130 TYR A O 1
ATOM 1055 N N . SER A 1 131 ? -11.270 5.788 20.170 1.00 92.62 131 SER A N 1
ATOM 1056 C CA . SER A 1 131 ? -12.507 6.359 19.654 1.00 92.62 131 SER A CA 1
ATOM 1057 C C . SER A 1 131 ? -12.474 6.448 18.128 1.00 92.62 131 SER A C 1
ATOM 1059 O O . SER A 1 131 ? -11.419 6.508 17.493 1.00 92.62 131 SER A O 1
ATOM 1061 N N . TYR A 1 132 ? -13.656 6.476 17.517 1.00 92.75 132 TYR A N 1
ATOM 1062 C CA . TYR A 1 132 ? -13.775 6.654 16.073 1.00 92.75 132 TYR A CA 1
ATOM 1063 C C . TYR A 1 132 ? -13.096 7.956 15.594 1.00 92.75 132 TYR A C 1
ATOM 1065 O O . TYR A 1 132 ? -12.406 7.946 14.574 1.00 92.75 132 TYR A O 1
ATOM 1073 N N . GLN A 1 133 ? -13.222 9.049 16.357 1.00 93.00 133 GLN A N 1
ATOM 1074 C CA . GLN A 1 133 ? -12.602 10.334 16.026 1.00 93.00 133 GLN A CA 1
ATOM 1075 C C . GLN A 1 133 ? -11.069 10.254 16.038 1.00 93.00 133 GLN A C 1
ATOM 1077 O O . GLN A 1 133 ? -10.442 10.719 15.092 1.00 93.00 133 GLN A O 1
ATOM 1082 N N . GLU A 1 134 ? -10.466 9.604 17.039 1.00 93.44 134 GLU A N 1
ATOM 1083 C CA . GLU A 1 134 ? -9.007 9.410 17.095 1.00 93.44 134 GLU A CA 1
ATOM 1084 C C . GLU A 1 134 ? -8.498 8.602 15.895 1.00 93.44 134 GLU A C 1
ATOM 1086 O O . GLU A 1 134 ? -7.481 8.948 15.297 1.00 93.44 134 GLU A O 1
ATOM 1091 N N . LYS A 1 135 ? -9.230 7.554 15.492 1.00 94.00 135 LYS A N 1
ATOM 1092 C CA . LYS A 1 135 ? -8.882 6.746 14.311 1.00 94.00 135 LYS A CA 1
ATOM 1093 C C . LYS A 1 135 ? -8.928 7.572 13.031 1.00 94.00 135 LYS A C 1
ATOM 1095 O O . LYS A 1 135 ? -8.015 7.473 12.215 1.00 94.00 135 LYS A O 1
ATOM 1100 N N . ARG A 1 136 ? -9.974 8.386 12.859 1.00 93.12 136 ARG A N 1
ATOM 1101 C CA . ARG A 1 136 ? -10.099 9.292 11.712 1.00 93.12 136 ARG A CA 1
ATOM 1102 C C . ARG A 1 136 ? -8.951 10.298 11.689 1.00 93.12 136 ARG A C 1
ATOM 1104 O O . ARG A 1 136 ? -8.282 10.422 10.668 1.00 93.12 136 ARG A O 1
ATOM 1111 N N . GLU A 1 137 ? -8.712 10.990 12.80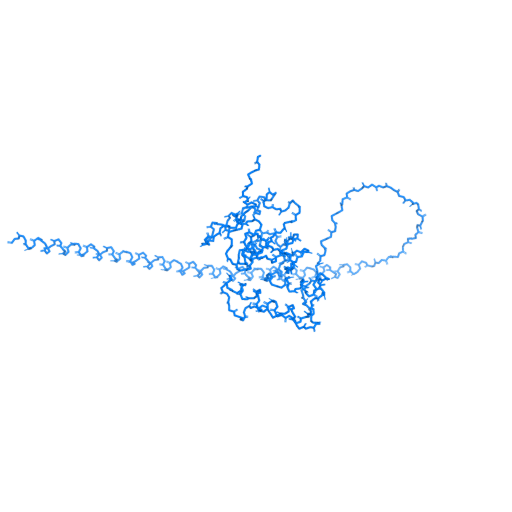0 1.00 94.12 137 GLU A N 1
ATOM 1112 C CA . GLU A 1 137 ? -7.672 12.018 12.900 1.00 94.12 137 GLU A CA 1
ATOM 1113 C C . GLU A 1 137 ? -6.277 11.447 12.652 1.00 94.12 137 GLU A C 1
ATOM 1115 O O . GLU A 1 137 ? -5.455 12.096 12.012 1.00 94.12 137 GLU A O 1
ATOM 1120 N N . TYR A 1 138 ? -6.009 10.223 13.102 1.00 94.38 138 TYR A N 1
ATOM 1121 C CA . TYR A 1 138 ? -4.759 9.532 12.809 1.00 94.38 138 TYR A CA 1
ATOM 1122 C C . TYR A 1 138 ? -4.552 9.331 11.295 1.00 94.38 138 TYR A C 1
ATOM 1124 O O . TYR A 1 138 ? -3.479 9.638 10.771 1.00 94.38 138 TYR A O 1
ATOM 1132 N N . PHE A 1 139 ? -5.585 8.917 10.554 1.00 94.69 139 PHE A N 1
ATOM 1133 C CA . PHE A 1 139 ? -5.488 8.805 9.095 1.00 94.69 139 PHE A CA 1
ATOM 1134 C C . PHE A 1 139 ? -5.373 10.168 8.407 1.00 94.69 139 PHE A C 1
ATOM 1136 O O . PHE A 1 139 ? -4.481 10.352 7.582 1.00 94.69 139 PHE A O 1
ATOM 1143 N N . GLU A 1 140 ? -6.230 11.127 8.757 1.00 93.31 140 GLU A N 1
ATOM 1144 C CA . GLU A 1 140 ? -6.277 12.444 8.109 1.00 93.31 140 GLU A CA 1
ATOM 1145 C C . GLU A 1 140 ? -5.018 13.283 8.372 1.00 93.31 140 GLU A C 1
ATOM 1147 O O . GLU A 1 140 ? -4.534 13.959 7.464 1.00 93.31 140 GLU A O 1
ATOM 1152 N N . ASN A 1 141 ? -4.460 13.212 9.585 1.00 93.12 141 ASN A N 1
ATOM 1153 C CA . ASN A 1 141 ? -3.345 14.064 9.999 1.00 93.12 141 ASN A CA 1
ATOM 1154 C C . ASN A 1 141 ? -1.972 13.394 9.875 1.00 93.12 141 ASN A C 1
ATOM 1156 O O . ASN A 1 141 ? -0.980 14.114 9.786 1.00 93.12 141 ASN A O 1
ATOM 1160 N N . GLN A 1 142 ? -1.887 12.056 9.887 1.00 92.75 142 GLN A N 1
ATOM 1161 C CA . GLN A 1 142 ? -0.598 11.348 9.859 1.00 92.75 142 GLN A CA 1
ATOM 1162 C C . GLN A 1 142 ? -0.416 10.523 8.583 1.00 92.75 142 GLN A C 1
ATOM 1164 O O . GLN A 1 142 ? 0.521 10.766 7.825 1.00 92.75 142 GLN A O 1
ATOM 1169 N N . ILE A 1 143 ? -1.323 9.586 8.289 1.00 93.88 143 ILE A N 1
ATOM 1170 C CA . ILE A 1 143 ? -1.130 8.652 7.165 1.00 93.88 143 ILE A CA 1
ATOM 1171 C C . ILE A 1 143 ? -1.341 9.337 5.810 1.00 93.88 143 ILE A C 1
ATOM 1173 O O . ILE A 1 143 ? -0.501 9.219 4.917 1.00 93.88 143 ILE A O 1
ATOM 1177 N N . TYR A 1 144 ? -2.457 10.046 5.628 1.00 94.38 144 TYR A N 1
ATOM 1178 C CA . TYR A 1 144 ? -2.831 10.640 4.343 1.00 94.38 144 TYR A CA 1
ATOM 1179 C C . TYR A 1 144 ? -1.808 11.646 3.807 1.00 94.38 144 TYR A C 1
ATOM 1181 O O . TYR A 1 144 ? -1.481 11.545 2.620 1.00 94.38 144 TYR A O 1
ATOM 1189 N N . PRO A 1 145 ? -1.246 12.569 4.614 1.00 93.25 145 PRO A N 1
ATOM 1190 C CA . PRO A 1 145 ? -0.221 13.489 4.133 1.00 93.25 145 PRO A CA 1
ATOM 1191 C C . PRO A 1 145 ? 1.022 12.765 3.602 1.00 93.25 145 PRO A C 1
ATOM 1193 O O . PRO A 1 145 ? 1.494 13.087 2.509 1.00 93.25 145 PRO A O 1
ATOM 1196 N N . VAL A 1 146 ? 1.508 11.744 4.320 1.00 93.38 146 VAL A N 1
ATOM 1197 C CA . VAL A 1 146 ? 2.705 10.984 3.925 1.00 93.38 146 VAL A CA 1
ATOM 1198 C C . VAL A 1 146 ? 2.424 10.119 2.696 1.00 93.38 146 VAL A C 1
ATOM 1200 O O . VAL A 1 146 ? 3.201 10.127 1.741 1.00 93.38 146 VAL A O 1
ATOM 1203 N N . TYR A 1 147 ? 1.278 9.434 2.658 1.00 92.50 147 TYR A N 1
ATOM 1204 C CA . TYR A 1 147 ? 0.857 8.649 1.496 1.00 92.50 147 TYR A CA 1
ATOM 1205 C C . TYR A 1 147 ? 0.732 9.524 0.240 1.00 92.50 147 TYR A C 1
ATOM 1207 O O . TYR A 1 147 ? 1.266 9.189 -0.820 1.00 92.50 147 TYR A O 1
ATOM 1215 N N . LYS A 1 148 ? 0.083 10.689 0.364 1.00 92.25 148 LYS A N 1
ATOM 1216 C CA . LYS A 1 148 ? -0.066 11.670 -0.717 1.00 92.25 148 LYS A CA 1
ATOM 1217 C C . LYS A 1 148 ? 1.288 12.142 -1.234 1.00 92.25 148 LYS A C 1
ATOM 1219 O O . LYS A 1 148 ? 1.486 12.186 -2.449 1.00 92.25 148 LYS A O 1
ATOM 1224 N N . GLN A 1 149 ? 2.205 12.488 -0.331 1.00 90.88 149 GLN A N 1
ATOM 1225 C CA . GLN A 1 149 ? 3.549 12.940 -0.681 1.00 90.88 149 GLN A CA 1
ATOM 1226 C C . GLN A 1 149 ? 4.343 11.843 -1.397 1.00 90.88 149 GLN A C 1
ATOM 1228 O O . GLN A 1 149 ? 4.946 12.116 -2.432 1.00 90.88 149 GLN A O 1
ATOM 1233 N N . SER A 1 150 ? 4.294 10.609 -0.891 1.00 87.88 150 SER A N 1
ATOM 1234 C CA . SER A 1 150 ? 4.981 9.457 -1.487 1.00 87.88 150 SER A CA 1
ATOM 1235 C C . SER A 1 150 ? 4.458 9.148 -2.896 1.00 87.88 150 SER A C 1
ATOM 1237 O O . SER A 1 150 ? 5.232 8.902 -3.820 1.00 87.88 150 SER A O 1
ATOM 1239 N N . MET A 1 151 ? 3.139 9.227 -3.096 1.00 87.38 151 MET A N 1
ATOM 1240 C CA . MET A 1 151 ? 2.496 8.915 -4.376 1.00 87.38 151 MET A CA 1
ATOM 1241 C C . MET A 1 151 ? 2.435 10.099 -5.357 1.00 87.38 151 MET A C 1
ATOM 1243 O O . MET A 1 151 ? 2.109 9.900 -6.528 1.00 87.38 151 MET A O 1
ATOM 1247 N N . GLY A 1 152 ? 2.728 11.326 -4.912 1.00 85.69 152 GLY A N 1
ATOM 1248 C CA . GLY A 1 152 ? 2.583 12.540 -5.723 1.00 85.69 152 GLY A CA 1
ATOM 1249 C C . GLY A 1 152 ? 1.127 12.860 -6.091 1.00 85.69 152 GLY A C 1
ATOM 1250 O O . GLY A 1 152 ? 0.862 13.350 -7.189 1.00 85.69 152 GLY A O 1
ATOM 1251 N N . LEU A 1 153 ? 0.176 12.543 -5.205 1.00 85.94 153 LEU A N 1
ATOM 1252 C CA . LEU A 1 153 ? -1.266 12.662 -5.459 1.00 85.94 153 LEU A CA 1
ATOM 1253 C C . LEU A 1 153 ? -1.843 14.023 -5.037 1.00 85.94 153 LEU A C 1
ATOM 1255 O O . LEU A 1 153 ? -1.261 14.772 -4.253 1.00 85.94 153 LEU A O 1
ATOM 1259 N N . SER A 1 154 ? -3.034 14.333 -5.554 1.00 81.00 154 SER A N 1
ATOM 1260 C CA . SER A 1 154 ? -3.869 15.454 -5.092 1.00 81.00 154 SER A CA 1
ATOM 1261 C C . SER A 1 154 ? -4.863 14.986 -4.023 1.00 81.00 154 SER A C 1
ATOM 1263 O O . SER A 1 154 ? -5.186 13.801 -3.967 1.00 81.00 154 SER A O 1
ATOM 1265 N N . ASP A 1 155 ? -5.401 15.904 -3.212 1.00 75.25 155 ASP A N 1
ATOM 1266 C CA . ASP A 1 155 ? -6.318 15.554 -2.105 1.00 75.25 155 ASP A CA 1
ATOM 1267 C C . ASP A 1 155 ? -7.593 14.839 -2.572 1.00 75.25 155 ASP A C 1
ATOM 1269 O O . ASP A 1 155 ? -8.121 13.980 -1.876 1.00 75.25 155 ASP A O 1
ATOM 1273 N N . SER A 1 156 ? -8.055 15.124 -3.791 1.00 77.44 156 SER A N 1
ATOM 1274 C CA . SER A 1 156 ? -9.225 14.478 -4.396 1.00 77.44 156 SER A CA 1
ATOM 1275 C C . SER A 1 156 ? -9.032 12.995 -4.731 1.00 77.44 156 SER A C 1
ATOM 1277 O O . SER A 1 156 ? -9.997 12.331 -5.093 1.00 77.44 156 SER A O 1
ATOM 1279 N N . SER A 1 157 ? -7.798 12.487 -4.675 1.00 79.06 157 SER A N 1
ATOM 1280 C CA . SER A 1 157 ? -7.464 11.091 -4.994 1.00 79.06 157 SER A CA 1
ATOM 1281 C C . SER A 1 157 ? -7.385 10.197 -3.754 1.00 79.06 157 SER A C 1
ATOM 1283 O O . SER A 1 157 ? -7.131 9.002 -3.887 1.00 79.06 157 SER A O 1
ATOM 1285 N N . LEU A 1 158 ? -7.555 10.766 -2.557 1.00 86.88 158 LEU A N 1
ATOM 1286 C CA . LEU A 1 158 ? -7.531 10.020 -1.305 1.00 86.88 158 LEU A CA 1
ATOM 1287 C C . LEU A 1 158 ? -8.915 9.422 -1.009 1.00 86.88 158 LEU A C 1
ATOM 1289 O O . LEU A 1 158 ? -9.931 10.077 -1.261 1.00 86.88 158 LEU A O 1
ATOM 1293 N N . PRO A 1 159 ? -8.981 8.200 -0.455 1.00 87.75 159 PRO A N 1
ATOM 1294 C CA . PRO A 1 159 ? -10.242 7.629 -0.014 1.00 87.75 159 PRO A CA 1
ATOM 1295 C C . PRO A 1 159 ? -10.813 8.431 1.159 1.00 87.75 159 PRO A C 1
ATOM 1297 O O . PRO A 1 159 ? -10.095 8.892 2.049 1.00 87.75 159 PRO A O 1
ATOM 1300 N N . ILE A 1 160 ? -12.135 8.571 1.176 1.00 86.81 160 ILE A N 1
ATOM 1301 C CA . ILE A 1 160 ? -12.837 9.216 2.286 1.00 86.81 160 ILE A CA 1
ATOM 1302 C C . ILE A 1 160 ? -12.832 8.260 3.478 1.00 86.81 160 ILE A C 1
ATOM 1304 O O . ILE A 1 160 ? -13.152 7.081 3.328 1.00 86.81 160 ILE A O 1
ATOM 1308 N N . PHE A 1 161 ? -12.494 8.771 4.664 1.00 89.06 161 PHE A N 1
ATOM 1309 C CA . PHE A 1 161 ? -12.600 7.982 5.886 1.00 89.06 161 PHE A CA 1
ATOM 1310 C C . PHE A 1 161 ? -14.092 7.722 6.204 1.00 89.06 161 PHE A C 1
ATOM 1312 O O . PHE A 1 161 ? -14.826 8.707 6.387 1.00 89.06 161 PHE A O 1
ATOM 1319 N N . PRO A 1 162 ? -14.544 6.449 6.255 1.00 88.56 162 PRO A N 1
ATOM 1320 C CA . PRO A 1 162 ? -15.957 6.071 6.387 1.00 88.56 162 PRO A CA 1
ATOM 1321 C C . PRO A 1 162 ? -16.597 6.699 7.610 1.00 88.56 162 PRO A C 1
ATOM 1323 O O . PRO A 1 162 ? -15.919 6.782 8.627 1.00 88.56 162 PRO A O 1
ATOM 1326 N N . ALA A 1 163 ? -17.873 7.089 7.539 1.00 85.19 163 ALA A N 1
ATOM 1327 C CA . ALA A 1 163 ? -18.576 7.617 8.704 1.00 85.19 163 ALA A CA 1
ATOM 1328 C C . ALA A 1 163 ? -18.740 6.552 9.805 1.00 85.19 163 ALA A C 1
ATOM 1330 O O . ALA A 1 163 ? -18.685 5.346 9.557 1.00 85.19 163 ALA A O 1
ATOM 1331 N N . GLU A 1 164 ? -18.978 6.988 11.042 1.00 84.06 164 GLU A N 1
ATOM 1332 C CA . GLU A 1 164 ? -19.193 6.066 12.156 1.00 84.06 164 GLU A CA 1
ATOM 1333 C C . GLU A 1 164 ? -20.404 5.157 11.877 1.00 84.06 164 GLU A C 1
ATOM 1335 O O . GLU A 1 164 ? -21.519 5.627 11.650 1.00 84.06 164 GLU A O 1
ATOM 1340 N N . GLY A 1 165 ? -20.174 3.841 11.866 1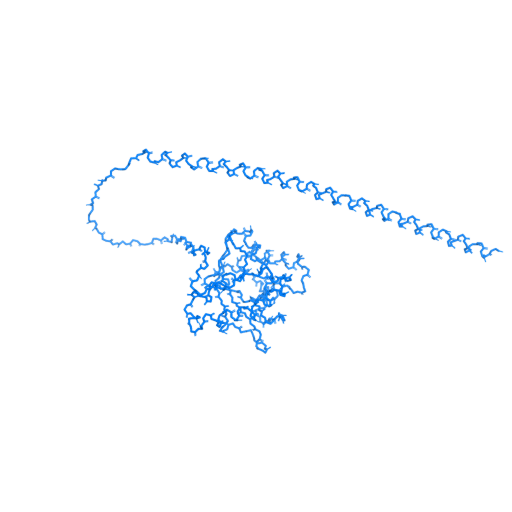.00 71.62 165 GLY A N 1
ATOM 1341 C CA . GLY A 1 165 ? -21.197 2.837 11.554 1.00 71.62 165 GLY A CA 1
ATOM 1342 C C . GLY A 1 165 ? -21.331 2.477 10.069 1.00 71.62 165 GLY A C 1
ATOM 1343 O O . GLY A 1 165 ? -22.034 1.515 9.753 1.00 71.62 165 GLY A O 1
ATOM 1344 N N . GLU A 1 166 ? -20.635 3.164 9.158 1.00 74.62 166 GLU A N 1
ATOM 1345 C CA . GLU A 1 166 ? -20.504 2.714 7.772 1.00 74.62 166 GLU A CA 1
ATOM 1346 C C . GLU A 1 166 ? -19.480 1.580 7.698 1.00 74.62 166 GLU A C 1
ATOM 1348 O O . GLU A 1 166 ? -18.304 1.732 8.027 1.00 74.62 166 GLU A O 1
ATOM 1353 N N . THR A 1 167 ? -19.931 0.408 7.258 1.00 58.88 167 THR A N 1
ATOM 1354 C CA . THR A 1 167 ? -19.016 -0.675 6.896 1.00 58.88 167 THR A CA 1
ATOM 1355 C C . THR A 1 167 ? -18.610 -0.472 5.447 1.00 58.88 167 THR A C 1
ATOM 1357 O O . THR A 1 167 ? -19.473 -0.346 4.576 1.00 58.88 167 THR A O 1
ATOM 1360 N N . MET A 1 168 ? -17.303 -0.427 5.169 1.00 57.59 168 MET A N 1
ATOM 1361 C CA . MET A 1 168 ? -16.849 -0.437 3.782 1.00 57.59 168 MET A CA 1
ATOM 1362 C C . MET A 1 168 ? -17.350 -1.729 3.144 1.00 57.59 168 MET A C 1
ATOM 1364 O O . MET A 1 168 ? -17.027 -2.824 3.609 1.00 57.59 168 MET A O 1
ATOM 1368 N N . ALA A 1 169 ? -18.162 -1.601 2.094 1.00 45.69 169 ALA A N 1
ATOM 1369 C CA . ALA A 1 169 ? -18.631 -2.713 1.279 1.00 45.69 169 ALA A CA 1
ATOM 1370 C C . ALA A 1 169 ? -17.488 -3.231 0.388 1.00 45.69 169 ALA A C 1
ATOM 1372 O O . ALA A 1 169 ? -17.613 -3.303 -0.827 1.00 45.69 169 ALA A O 1
ATOM 1373 N N . VAL A 1 170 ? -16.348 -3.559 0.992 1.00 44.47 170 VAL A N 1
ATOM 1374 C CA . VAL A 1 170 ? -15.318 -4.373 0.359 1.00 44.47 170 VAL A CA 1
ATOM 1375 C C . VAL A 1 170 ? -15.640 -5.798 0.757 1.00 44.47 170 VAL A C 1
ATOM 1377 O O . VAL A 1 170 ? -15.767 -6.117 1.942 1.00 44.47 170 VAL A O 1
ATOM 1380 N N . SER A 1 171 ? -15.869 -6.621 -0.258 1.00 36.31 171 SER A N 1
ATOM 1381 C CA . SER A 1 171 ? -16.208 -8.031 -0.158 1.00 36.31 171 SER A CA 1
ATOM 1382 C C . SER A 1 171 ? -15.457 -8.692 0.995 1.00 36.31 171 SER A C 1
ATOM 1384 O O . SER A 1 171 ? -14.229 -8.713 1.045 1.00 36.31 171 SER A O 1
ATOM 1386 N N . GLN A 1 172 ? -16.232 -9.206 1.944 1.00 35.31 172 GLN A N 1
ATOM 1387 C CA . GLN A 1 172 ? -15.792 -10.056 3.042 1.00 35.31 172 GLN A CA 1
ATOM 1388 C C . GLN A 1 172 ? -14.691 -11.015 2.552 1.00 35.31 172 GLN A C 1
ATOM 1390 O O . GLN A 1 172 ? -14.855 -11.583 1.468 1.00 35.31 172 GLN A O 1
ATOM 1395 N N . PRO A 1 173 ? -13.586 -11.218 3.297 1.00 39.53 173 PRO A N 1
ATOM 1396 C CA . PRO A 1 173 ? -12.486 -12.048 2.833 1.00 39.53 173 PRO A CA 1
ATOM 1397 C C . PRO A 1 173 ? -13.025 -13.452 2.589 1.00 39.53 173 PRO A C 1
ATOM 1399 O O . PRO A 1 173 ? -13.339 -14.190 3.528 1.00 39.53 173 PRO A O 1
ATOM 1402 N N . ASN A 1 174 ? -13.170 -13.800 1.312 1.00 32.72 174 ASN A N 1
ATOM 1403 C CA . ASN A 1 174 ? -13.478 -15.148 0.889 1.00 32.72 174 ASN A CA 1
ATOM 1404 C C . ASN A 1 174 ? -12.298 -15.984 1.377 1.00 32.72 174 ASN A C 1
ATOM 1406 O O . ASN A 1 174 ? -11.207 -15.940 0.805 1.00 32.72 174 ASN A O 1
ATOM 1410 N N . ARG A 1 175 ? -12.489 -16.680 2.504 1.00 34.19 175 ARG A N 1
ATOM 1411 C CA . ARG A 1 175 ? -11.561 -17.710 2.957 1.00 34.19 175 ARG A CA 1
ATOM 1412 C C . ARG A 1 175 ? -11.315 -18.608 1.756 1.00 34.19 175 ARG A C 1
ATOM 1414 O O . ARG A 1 175 ? -12.257 -19.213 1.243 1.00 34.19 175 ARG A O 1
ATOM 1421 N N . LEU A 1 176 ? -10.061 -18.677 1.318 1.00 36.47 176 LEU A N 1
ATOM 1422 C CA . LEU A 1 176 ? -9.626 -19.704 0.384 1.00 36.47 176 LEU A CA 1
ATOM 1423 C C . LEU A 1 176 ? -10.146 -21.057 0.906 1.00 36.47 176 LEU A C 1
ATOM 1425 O O . LEU A 1 176 ? -10.038 -21.316 2.114 1.00 36.47 176 LEU A O 1
ATOM 1429 N N . PRO A 1 177 ? -10.761 -21.898 0.057 1.00 34.06 177 PRO A N 1
ATOM 1430 C CA . PRO A 1 177 ? -11.212 -23.209 0.491 1.00 34.06 177 PRO A CA 1
ATOM 1431 C C . PRO A 1 177 ? -10.011 -23.991 1.054 1.00 34.06 177 PRO A C 1
ATOM 1433 O O . PRO A 1 177 ? -8.933 -23.954 0.455 1.00 34.06 177 PRO A O 1
ATOM 1436 N N . PRO A 1 178 ? -10.157 -24.687 2.198 1.00 35.72 178 PRO A N 1
ATOM 1437 C CA . PRO A 1 178 ? -9.063 -25.449 2.779 1.00 35.72 178 PRO A CA 1
ATOM 1438 C C . PRO A 1 178 ? -8.590 -26.519 1.793 1.00 35.72 178 PRO A C 1
ATOM 1440 O O . PRO A 1 178 ? -9.392 -27.313 1.298 1.00 35.72 178 PRO A O 1
ATOM 1443 N N . VAL A 1 179 ? -7.283 -26.554 1.537 1.00 40.19 179 VAL A N 1
ATOM 1444 C CA . VAL A 1 179 ? -6.622 -27.655 0.828 1.00 40.19 179 VAL A CA 1
ATOM 1445 C C . VAL A 1 179 ? -6.882 -28.953 1.611 1.00 40.19 179 VAL A C 1
ATOM 1447 O O . VAL A 1 179 ? -6.545 -29.012 2.797 1.00 40.19 179 VAL A O 1
ATOM 1450 N N . PRO A 1 180 ? -7.473 -30.004 1.010 1.00 42.09 180 PRO A N 1
ATOM 1451 C CA . PRO A 1 180 ? -7.675 -31.267 1.704 1.00 42.09 180 PRO A CA 1
ATOM 1452 C C . PRO A 1 180 ? -6.347 -32.029 1.764 1.00 42.09 180 PRO A C 1
ATOM 1454 O O . PRO A 1 180 ? -5.946 -32.673 0.796 1.00 42.09 180 PRO A O 1
ATOM 1457 N N . ASN A 1 181 ? -5.667 -31.980 2.909 1.00 35.41 181 ASN A N 1
ATOM 1458 C CA . ASN A 1 181 ? -4.576 -32.907 3.188 1.00 35.41 181 ASN A CA 1
ATOM 1459 C C . ASN A 1 181 ? -5.129 -34.284 3.576 1.00 35.41 181 ASN A C 1
ATOM 1461 O O . ASN A 1 181 ? -6.126 -34.427 4.285 1.00 35.41 181 ASN A O 1
ATOM 1465 N N . ALA A 1 182 ? -4.466 -35.302 3.042 1.00 36.47 182 ALA A N 1
ATOM 1466 C CA . ALA A 1 182 ? -4.865 -36.692 3.063 1.00 36.47 182 ALA A CA 1
ATOM 1467 C C . ALA A 1 182 ? -4.896 -37.321 4.472 1.00 36.47 182 ALA A C 1
ATOM 1469 O O . ALA A 1 182 ? -3.920 -37.275 5.210 1.00 36.47 182 ALA A O 1
ATOM 1470 N N . ARG A 1 183 ? -6.020 -38.004 4.733 1.00 33.19 183 ARG A N 1
ATOM 1471 C CA . ARG A 1 183 ? -6.173 -39.353 5.317 1.00 33.19 183 ARG A CA 1
ATOM 1472 C C . ARG A 1 183 ? -5.514 -39.655 6.676 1.00 33.19 183 ARG A C 1
ATOM 1474 O O . ARG A 1 183 ? -4.313 -39.859 6.748 1.00 33.19 183 ARG A O 1
ATOM 1481 N N . ASN A 1 184 ? -6.364 -39.931 7.675 1.00 27.84 184 ASN A N 1
ATOM 1482 C CA . ASN A 1 184 ? -6.401 -41.220 8.389 1.00 27.84 184 ASN A CA 1
ATOM 1483 C C . ASN A 1 184 ? -7.817 -41.501 8.946 1.00 27.84 184 ASN A C 1
ATOM 1485 O O . ASN A 1 184 ? -8.450 -40.632 9.536 1.00 27.84 184 ASN A O 1
ATOM 1489 N N . GLN A 1 185 ? -8.316 -42.710 8.659 1.00 32.00 185 GLN A N 1
ATOM 1490 C CA . GLN A 1 185 ? -9.591 -43.320 9.091 1.00 32.00 185 GLN A CA 1
ATOM 1491 C C . GLN A 1 185 ? -9.455 -43.775 10.571 1.00 32.00 185 GLN A C 1
ATOM 1493 O O . GLN A 1 185 ? -8.331 -43.904 11.040 1.00 32.00 185 GLN A O 1
ATOM 1498 N N . THR A 1 186 ? -10.466 -44.077 11.392 1.00 27.48 186 THR A N 1
ATOM 1499 C CA . THR A 1 186 ? -11.850 -44.539 11.187 1.00 27.48 186 THR A CA 1
ATOM 1500 C C . THR A 1 186 ? -12.557 -44.420 12.542 1.00 27.48 186 THR A C 1
ATOM 1502 O O . THR A 1 186 ? -11.960 -44.828 13.535 1.00 27.48 186 THR A O 1
ATOM 1505 N N . ASP A 1 187 ? -13.814 -43.976 12.597 1.00 24.70 187 ASP A N 1
ATOM 1506 C CA . ASP A 1 187 ? -14.715 -44.421 13.664 1.00 24.70 187 ASP A CA 1
ATOM 1507 C C . ASP A 1 187 ? -16.180 -44.473 13.193 1.00 24.70 187 ASP A C 1
ATOM 1509 O O . ASP A 1 187 ? -16.622 -43.669 12.372 1.00 24.70 187 ASP A O 1
ATOM 1513 N N . VAL A 1 188 ? -16.874 -45.453 13.769 1.00 30.53 188 VAL A N 1
ATOM 1514 C CA . VAL A 1 188 ? -18.318 -45.681 13.919 1.00 30.53 188 VAL A CA 1
ATOM 1515 C C . VAL A 1 188 ? -19.215 -45.997 12.705 1.00 30.53 188 VAL A C 1
ATOM 1517 O O . VAL A 1 188 ? -19.453 -45.230 11.775 1.00 30.53 188 VAL A O 1
ATOM 1520 N N . THR A 1 189 ? -19.833 -47.168 12.850 1.00 29.14 189 THR A N 1
ATOM 1521 C CA . THR A 1 189 ? -20.977 -47.772 12.162 1.00 29.14 189 THR A CA 1
ATOM 1522 C C . THR A 1 189 ? -22.275 -46.934 12.219 1.00 29.14 189 THR A C 1
ATOM 1524 O O . THR A 1 189 ? -22.796 -46.664 13.293 1.00 29.14 189 THR A O 1
ATOM 1527 N N . ALA A 1 190 ? -22.779 -46.569 11.029 1.00 34.81 190 ALA A N 1
ATOM 1528 C CA . ALA A 1 190 ? -24.154 -46.604 10.467 1.00 34.81 190 ALA A CA 1
ATOM 1529 C C . ALA A 1 190 ? -25.389 -46.819 11.408 1.00 34.81 190 ALA A C 1
ATOM 1531 O O . ALA A 1 190 ? -25.299 -47.623 12.334 1.00 34.81 190 ALA A O 1
ATOM 1532 N N . PRO A 1 191 ? -26.597 -46.254 11.105 1.00 37.50 191 PRO A N 1
ATOM 1533 C CA . PRO A 1 191 ? -27.306 -46.603 9.860 1.00 37.50 191 PRO A CA 1
ATOM 1534 C C . PRO A 1 191 ? -28.131 -45.522 9.114 1.00 37.50 191 PRO A C 1
ATOM 1536 O O . PRO A 1 191 ? -28.866 -44.723 9.679 1.00 37.50 191 PRO A O 1
ATOM 1539 N N . VAL A 1 192 ? -28.005 -45.605 7.782 1.00 35.34 192 VAL A N 1
ATOM 1540 C CA . VAL A 1 192 ? -29.015 -45.594 6.697 1.00 35.34 192 VAL A CA 1
ATOM 1541 C C . VAL A 1 192 ? -30.358 -44.871 6.910 1.00 35.34 192 VAL A C 1
ATOM 1543 O O . VAL A 1 192 ? -31.229 -45.339 7.634 1.00 35.34 192 VAL A O 1
ATOM 1546 N N . SER A 1 193 ? -30.617 -43.884 6.042 1.00 28.78 193 SER A N 1
ATOM 1547 C CA . SER A 1 193 ? -31.904 -43.760 5.339 1.00 28.78 193 SER A CA 1
ATOM 1548 C C . SER A 1 193 ? -31.698 -43.113 3.963 1.00 28.78 193 SER A C 1
ATOM 1550 O O . SER A 1 193 ? -31.029 -42.088 3.835 1.00 28.78 193 SER A O 1
ATOM 1552 N N . GLN A 1 194 ? -32.218 -43.753 2.915 1.00 30.88 194 GLN A N 1
ATOM 1553 C CA . GLN A 1 194 ? -31.981 -43.423 1.509 1.00 30.88 194 GLN A CA 1
ATOM 1554 C C . GLN A 1 194 ? -33.297 -43.055 0.805 1.00 30.88 194 GLN A C 1
ATOM 1556 O O . GLN A 1 194 ? -34.333 -43.667 1.047 1.00 30.88 194 GLN A O 1
ATOM 1561 N N . LYS A 1 195 ? -33.155 -42.135 -0.164 1.00 33.34 195 LYS A N 1
ATOM 1562 C CA . LYS A 1 195 ? -34.051 -41.709 -1.263 1.00 33.34 195 LYS A CA 1
ATOM 1563 C C . LYS A 1 195 ? -35.044 -40.563 -1.017 1.00 33.34 195 LYS A C 1
ATOM 1565 O O . LYS A 1 195 ? -36.154 -40.750 -0.532 1.00 33.34 195 LYS A O 1
ATOM 1570 N N . ARG A 1 196 ? -34.741 -39.433 -1.675 1.00 29.36 196 ARG A N 1
ATOM 1571 C CA . ARG A 1 196 ? -35.724 -38.685 -2.476 1.00 29.36 196 ARG A CA 1
ATOM 1572 C C . ARG A 1 196 ? -35.066 -38.145 -3.750 1.00 29.36 196 ARG A C 1
ATOM 1574 O O . ARG A 1 196 ? -34.012 -37.525 -3.700 1.00 29.36 196 ARG A O 1
ATOM 1581 N N . SER A 1 197 ? -35.676 -38.451 -4.892 1.00 39.50 197 SER A N 1
ATOM 1582 C CA . SER A 1 197 ? -35.246 -38.057 -6.235 1.00 39.50 197 SER A CA 1
ATOM 1583 C C . SER A 1 197 ? -35.430 -36.557 -6.476 1.00 39.50 197 SER A C 1
ATOM 1585 O O . SER A 1 197 ? -36.510 -36.030 -6.197 1.00 39.50 197 SER A O 1
ATOM 1587 N N . THR A 1 198 ? -34.450 -35.896 -7.092 1.00 37.31 198 THR A N 1
ATOM 1588 C CA . THR A 1 198 ? -34.602 -34.546 -7.652 1.00 37.31 198 THR A CA 1
ATOM 1589 C C . THR A 1 198 ? -34.384 -34.547 -9.165 1.00 37.31 198 THR A C 1
ATOM 1591 O O . THR A 1 198 ? -33.564 -35.267 -9.724 1.00 37.31 198 THR A O 1
ATOM 1594 N N . SER A 1 199 ? -35.247 -33.773 -9.817 1.00 45.91 199 SER A N 1
ATOM 1595 C CA . SER A 1 199 ? -35.567 -33.753 -11.243 1.00 45.91 199 SER A CA 1
ATOM 1596 C C . SER A 1 199 ? -34.471 -33.133 -12.123 1.00 45.91 199 SER A C 1
ATOM 1598 O O . SER A 1 199 ? -34.067 -31.988 -11.918 1.00 45.91 199 SER A O 1
ATOM 1600 N N . LEU A 1 200 ? -34.086 -33.865 -13.176 1.00 56.75 200 LEU A N 1
ATOM 1601 C CA . LEU A 1 200 ? -33.102 -33.494 -14.206 1.00 56.75 200 LEU A CA 1
ATOM 1602 C C . LEU A 1 200 ? -33.485 -32.254 -15.044 1.00 56.75 200 LEU A C 1
ATOM 1604 O O . LEU A 1 200 ? -32.634 -31.699 -15.734 1.00 56.75 200 LEU A O 1
ATOM 1608 N N . LYS A 1 201 ? -34.727 -31.750 -14.960 1.00 51.59 201 LYS A N 1
ATOM 1609 C CA . LYS A 1 201 ? -35.154 -30.532 -15.685 1.00 51.59 201 LYS A CA 1
ATOM 1610 C C . LYS A 1 201 ? -34.481 -29.248 -15.187 1.00 51.59 201 LYS A C 1
ATOM 1612 O O . LYS A 1 201 ? -34.365 -28.298 -15.952 1.00 51.59 201 LYS A O 1
ATOM 1617 N N . LYS A 1 202 ? -34.022 -29.205 -13.931 1.00 51.28 202 LYS A N 1
ATOM 1618 C CA . LYS A 1 202 ? -33.363 -28.013 -13.362 1.00 51.28 202 LYS A CA 1
ATOM 1619 C C . LYS A 1 202 ? -31.903 -27.864 -13.806 1.00 51.28 202 LYS A C 1
ATOM 1621 O O . LYS A 1 202 ? -31.386 -26.755 -13.797 1.00 51.28 202 LYS A O 1
ATOM 1626 N N . PHE A 1 203 ? -31.267 -28.951 -14.244 1.00 55.56 203 PHE A N 1
ATOM 1627 C CA . PHE A 1 203 ? -29.864 -28.943 -14.665 1.00 55.56 203 PHE A CA 1
ATOM 1628 C C . PHE A 1 203 ? -29.674 -28.332 -16.064 1.00 55.56 203 PHE A C 1
ATOM 1630 O O . PHE A 1 203 ? -28.739 -27.570 -16.288 1.00 55.56 203 PHE A O 1
ATOM 1637 N N . TYR A 1 204 ? -30.612 -28.575 -16.986 1.00 56.78 204 TYR A N 1
ATOM 1638 C CA . TYR A 1 204 ? -30.573 -27.994 -18.336 1.00 56.78 204 TYR A CA 1
ATOM 1639 C C . TYR A 1 204 ? -30.830 -26.479 -18.359 1.00 56.78 204 TYR A C 1
ATOM 1641 O O . TYR A 1 204 ? -30.287 -25.783 -19.213 1.00 56.78 204 TYR A O 1
ATOM 1649 N N . LEU A 1 205 ? -31.601 -25.952 -17.399 1.00 56.72 205 LEU A N 1
ATOM 1650 C CA . LEU A 1 205 ? -31.827 -24.509 -17.269 1.00 56.72 205 LEU A CA 1
ATOM 1651 C C . LEU A 1 205 ? -30.543 -23.770 -16.843 1.00 56.72 205 LEU A C 1
ATOM 1653 O O . LEU A 1 205 ? -30.252 -22.696 -17.358 1.00 56.72 205 LEU A O 1
ATOM 1657 N N . PHE A 1 206 ? -29.745 -24.371 -15.952 1.00 55.19 206 PHE A N 1
ATOM 1658 C CA . PHE A 1 206 ? -28.461 -23.809 -15.516 1.00 55.19 206 PHE A CA 1
ATOM 1659 C C . PHE A 1 206 ? -27.391 -23.850 -16.617 1.00 55.19 206 PHE A C 1
ATOM 1661 O O . PHE A 1 206 ? -26.609 -22.909 -16.743 1.00 55.19 206 PHE A O 1
ATOM 1668 N N . LEU A 1 207 ? -27.387 -24.889 -17.458 1.00 59.25 207 LEU A N 1
ATOM 1669 C CA . LEU A 1 207 ? -26.424 -25.014 -18.558 1.00 59.25 207 LEU A CA 1
ATOM 1670 C C . LEU A 1 207 ? -26.673 -23.993 -19.686 1.00 59.25 207 LEU A C 1
ATOM 1672 O O . LEU A 1 207 ? -25.724 -23.509 -20.300 1.00 59.25 207 LEU A O 1
ATOM 1676 N N . GLY A 1 208 ? -27.935 -23.612 -19.919 1.00 56.31 208 GLY A N 1
ATOM 1677 C CA . GLY A 1 208 ? -28.296 -22.576 -20.894 1.00 56.31 208 GLY A CA 1
ATOM 1678 C C . GLY A 1 208 ? -27.842 -21.165 -20.496 1.00 56.31 208 GLY A C 1
ATOM 1679 O O . GLY A 1 208 ? -27.358 -20.419 -21.342 1.00 56.31 208 GLY A O 1
ATOM 1680 N N . VAL A 1 209 ? -27.931 -20.807 -19.209 1.00 59.97 209 VAL A N 1
ATOM 1681 C CA . VAL A 1 209 ? -27.516 -19.480 -18.706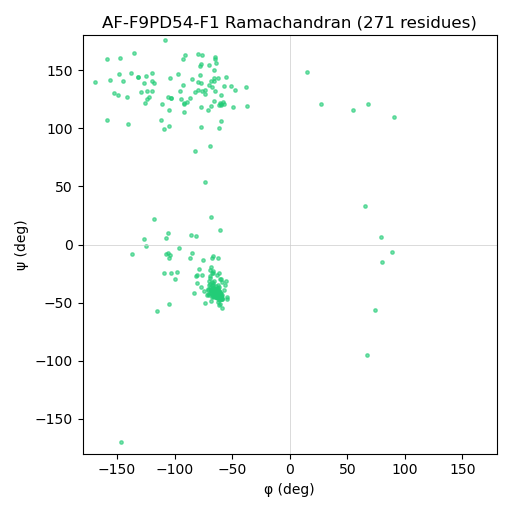 1.00 59.97 209 VAL A CA 1
ATOM 1682 C C . VAL A 1 209 ? -25.991 -19.318 -18.734 1.00 59.97 209 VAL A C 1
ATOM 1684 O O . VAL A 1 209 ? -25.493 -18.255 -19.106 1.00 59.97 209 VAL A O 1
ATOM 1687 N N . LEU A 1 210 ? -25.243 -20.381 -18.420 1.00 59.44 210 LEU A N 1
ATOM 1688 C CA . LEU A 1 210 ? -23.777 -20.357 -18.443 1.00 59.44 210 LEU A CA 1
ATOM 1689 C C . LEU A 1 210 ? -23.214 -20.213 -19.870 1.00 59.44 210 LEU A C 1
ATOM 1691 O O . LEU A 1 210 ? -22.225 -19.513 -20.080 1.00 59.44 210 LEU A O 1
ATOM 1695 N N . GLY A 1 211 ? -23.881 -20.815 -20.861 1.00 57.62 211 GLY A N 1
ATOM 1696 C CA . GLY A 1 211 ? -23.514 -20.678 -22.273 1.00 57.62 211 GLY A CA 1
ATOM 1697 C C . GLY A 1 211 ? -23.677 -19.249 -22.804 1.00 57.62 211 GLY A C 1
ATOM 1698 O O . GLY A 1 211 ? -22.797 -18.750 -23.500 1.00 57.62 211 GLY A O 1
ATOM 1699 N N . VAL A 1 212 ? -24.758 -18.555 -22.429 1.00 60.34 212 VAL A N 1
ATOM 1700 C CA . VAL A 1 212 ? -25.007 -17.165 -22.861 1.00 60.34 212 VAL A CA 1
ATOM 1701 C C . VAL A 1 212 ? -24.009 -16.188 -22.225 1.00 60.34 212 VAL A C 1
ATOM 1703 O O . VAL A 1 212 ? -23.520 -15.288 -22.907 1.00 60.34 212 VAL A O 1
ATOM 1706 N N . LEU A 1 213 ? -23.628 -16.396 -20.957 1.00 58.69 213 LEU A N 1
ATOM 1707 C CA . LEU A 1 213 ? -22.618 -15.567 -20.283 1.00 58.69 213 LEU A CA 1
ATOM 1708 C C . LEU A 1 213 ? -21.226 -15.680 -20.931 1.00 58.69 213 LEU A C 1
ATOM 1710 O O . LEU A 1 213 ? -20.498 -14.691 -21.012 1.00 58.69 213 LEU A O 1
ATOM 1714 N N . SER A 1 214 ? -20.852 -16.866 -21.419 1.00 59.28 214 SER A N 1
ATOM 1715 C CA . SER A 1 214 ? -19.549 -17.090 -22.060 1.00 59.28 214 SER A CA 1
ATOM 1716 C C . SER A 1 214 ? -19.426 -16.357 -23.404 1.00 59.28 214 SER A C 1
ATOM 1718 O O . SER A 1 214 ? -18.398 -15.738 -23.677 1.00 59.28 214 SER A O 1
ATOM 1720 N N . VAL A 1 215 ? -20.495 -16.329 -24.207 1.00 62.56 215 VAL A N 1
ATOM 1721 C CA . VAL A 1 215 ? -20.501 -15.635 -25.507 1.00 62.56 215 VAL A CA 1
ATOM 1722 C C . VAL A 1 215 ? -20.397 -14.115 -25.336 1.00 62.56 215 VAL A C 1
ATOM 1724 O O . VAL A 1 215 ? -19.671 -13.465 -26.086 1.00 62.56 215 VAL A O 1
ATOM 1727 N N . ILE A 1 216 ? -21.049 -13.545 -24.316 1.00 66.94 216 ILE A N 1
ATOM 1728 C CA . ILE A 1 216 ? -20.968 -12.104 -2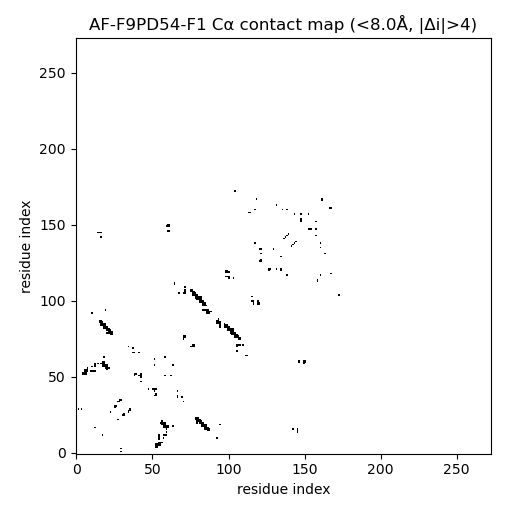4.015 1.00 66.94 216 ILE A CA 1
ATOM 1729 C C . ILE A 1 216 ? -19.539 -11.707 -23.612 1.00 66.94 216 ILE A C 1
ATOM 1731 O O . ILE A 1 216 ? -19.023 -10.703 -24.100 1.00 66.94 216 ILE A O 1
ATOM 1735 N N . ASN A 1 217 ? -18.864 -12.522 -22.792 1.00 64.12 217 ASN A N 1
ATOM 1736 C CA . ASN A 1 217 ? -17.473 -12.271 -22.401 1.00 64.12 217 ASN A CA 1
ATOM 1737 C C . ASN A 1 217 ? -16.519 -12.291 -23.604 1.00 64.12 217 ASN A C 1
ATOM 1739 O O . ASN A 1 217 ? -15.673 -11.409 -23.729 1.00 64.12 217 ASN A O 1
ATOM 1743 N N . ILE A 1 218 ? -16.688 -13.238 -24.531 1.00 69.81 218 ILE A N 1
ATOM 1744 C CA . ILE A 1 218 ? -15.852 -13.326 -25.739 1.00 69.81 218 ILE A CA 1
ATOM 1745 C C . ILE A 1 218 ? -16.027 -12.085 -26.630 1.00 69.81 218 ILE A C 1
ATOM 1747 O O . ILE A 1 218 ? -15.040 -11.566 -27.153 1.00 69.81 218 ILE A O 1
ATOM 1751 N N . ILE A 1 219 ? -17.253 -11.568 -26.769 1.00 68.31 219 ILE A N 1
ATOM 1752 C CA . ILE A 1 219 ? -17.523 -10.354 -27.557 1.00 68.31 219 ILE A CA 1
ATOM 1753 C C . ILE A 1 219 ? -16.884 -9.120 -26.902 1.00 68.31 219 ILE A C 1
ATOM 1755 O O . ILE A 1 219 ? -16.259 -8.321 -27.600 1.00 68.31 219 ILE A O 1
ATOM 1759 N N . CYS A 1 220 ? -16.969 -8.981 -25.574 1.00 66.00 220 CYS A N 1
ATOM 1760 C CA . CYS A 1 220 ? -16.315 -7.890 -24.843 1.00 66.00 220 CYS A CA 1
ATOM 1761 C C . CYS A 1 220 ? -14.787 -7.933 -24.975 1.00 66.00 220 CYS A C 1
ATOM 1763 O O . CYS A 1 220 ? -14.167 -6.897 -25.207 1.00 66.00 220 CYS A O 1
ATOM 1765 N N . VAL A 1 221 ? -14.179 -9.122 -24.893 1.00 70.88 221 VAL A N 1
ATOM 1766 C CA . VAL A 1 221 ? -12.728 -9.296 -25.073 1.00 70.88 221 VAL A CA 1
ATOM 1767 C C . VAL A 1 221 ? -12.306 -8.935 -26.498 1.00 70.88 221 VAL A C 1
ATOM 1769 O O . VAL A 1 221 ? -11.325 -8.217 -26.674 1.00 70.88 221 VAL A O 1
ATOM 1772 N N . PHE A 1 222 ? -13.067 -9.346 -27.519 1.00 71.69 222 PHE A N 1
ATOM 1773 C CA . PHE A 1 222 ? -12.792 -8.959 -28.907 1.00 71.69 222 PHE A CA 1
ATOM 1774 C C . PHE A 1 222 ? -12.908 -7.447 -29.130 1.00 71.69 222 PHE A C 1
ATOM 1776 O O . PHE A 1 222 ? -12.076 -6.865 -29.828 1.00 71.69 222 PHE A O 1
ATOM 1783 N N . PHE A 1 223 ? -13.902 -6.794 -28.522 1.00 69.88 223 PHE A N 1
ATOM 1784 C CA . PHE A 1 223 ? -14.082 -5.347 -28.647 1.00 69.88 223 PHE A CA 1
ATOM 1785 C C . PHE A 1 223 ? -12.974 -4.569 -27.922 1.00 69.88 223 PHE A C 1
ATOM 1787 O O . PHE A 1 223 ? -12.415 -3.627 -28.483 1.00 69.88 223 PHE A O 1
ATOM 1794 N N . ALA A 1 224 ? -12.585 -5.008 -26.721 1.00 68.81 224 ALA A N 1
ATOM 1795 C CA . ALA A 1 224 ? -11.461 -4.440 -25.980 1.00 68.81 224 ALA A CA 1
ATOM 1796 C C . ALA A 1 224 ? -10.133 -4.625 -26.733 1.00 68.81 224 ALA A C 1
ATOM 1798 O O . ALA A 1 224 ? -9.336 -3.691 -26.810 1.00 68.81 224 ALA A O 1
ATOM 1799 N N . PHE A 1 225 ? -9.918 -5.788 -27.355 1.00 70.38 225 PHE A N 1
ATOM 1800 C CA . PHE A 1 225 ? -8.720 -6.058 -28.147 1.00 70.38 225 PHE A CA 1
ATOM 1801 C C . PHE A 1 225 ? -8.662 -5.205 -29.424 1.00 70.38 225 PHE A C 1
ATOM 1803 O O . PHE A 1 225 ? -7.615 -4.642 -29.733 1.00 70.38 225 PHE A O 1
ATOM 1810 N N . ALA A 1 226 ? -9.788 -5.023 -30.124 1.00 71.25 226 ALA A N 1
ATOM 1811 C CA . ALA A 1 226 ? -9.876 -4.130 -31.285 1.00 71.25 226 ALA A CA 1
ATOM 1812 C C . ALA A 1 226 ? -9.705 -2.644 -30.908 1.00 71.25 226 ALA A C 1
ATOM 1814 O O . ALA A 1 226 ? -9.157 -1.845 -31.671 1.00 71.25 226 ALA A O 1
ATOM 1815 N N . GLN A 1 227 ? -10.157 -2.244 -29.717 1.00 71.69 227 GLN A N 1
ATOM 1816 C CA . GLN A 1 227 ? -9.918 -0.899 -29.197 1.00 71.69 227 GLN A CA 1
ATOM 1817 C C . GLN A 1 227 ? -8.444 -0.705 -28.808 1.00 71.69 227 GLN A C 1
ATOM 1819 O O . GLN A 1 227 ? -7.872 0.348 -29.095 1.00 71.69 227 GLN A O 1
ATOM 1824 N N . LEU A 1 228 ? -7.809 -1.725 -28.224 1.00 72.06 228 LEU A N 1
ATOM 1825 C CA . LEU A 1 228 ? -6.395 -1.710 -27.848 1.00 72.06 228 LEU A CA 1
ATOM 1826 C C . LEU A 1 228 ? -5.470 -1.697 -29.075 1.00 72.06 228 LEU A C 1
ATOM 1828 O O . LEU A 1 228 ? -4.487 -0.956 -29.080 1.00 72.06 228 LEU A O 1
ATOM 1832 N N . SER A 1 229 ? -5.801 -2.438 -30.139 1.00 71.56 229 SER A N 1
ATOM 1833 C CA . SER A 1 229 ? -5.027 -2.428 -31.388 1.00 71.56 229 SER A CA 1
ATOM 1834 C C . SER A 1 229 ? -5.055 -1.052 -32.058 1.00 71.56 229 SER A C 1
ATOM 1836 O O . SER A 1 229 ? -4.005 -0.517 -32.404 1.00 71.56 229 SER A O 1
ATOM 1838 N N . ASN A 1 230 ? -6.229 -0.417 -32.138 1.00 73.75 230 ASN A N 1
ATOM 1839 C CA . ASN A 1 230 ? -6.367 0.938 -32.682 1.00 73.75 230 ASN A CA 1
ATOM 1840 C C . ASN A 1 230 ? -5.595 1.991 -31.863 1.00 73.75 230 ASN A C 1
ATOM 1842 O O . ASN A 1 230 ? -5.075 2.959 -32.419 1.00 73.75 230 ASN A O 1
ATOM 1846 N N . GLN A 1 231 ? -5.516 1.830 -30.538 1.00 70.81 231 GLN A N 1
ATOM 1847 C CA . GLN A 1 231 ? -4.713 2.706 -29.675 1.00 70.81 231 GLN A CA 1
ATOM 1848 C C . GLN A 1 231 ? -3.211 2.467 -29.880 1.00 70.81 231 GLN A C 1
ATOM 1850 O O . GLN A 1 231 ? -2.452 3.426 -30.008 1.00 70.81 231 GLN A O 1
ATOM 1855 N N . SER A 1 232 ? -2.787 1.205 -29.984 1.00 72.38 232 SER A N 1
ATOM 1856 C CA . SER A 1 232 ? -1.396 0.838 -30.267 1.00 72.38 232 SER A CA 1
ATOM 1857 C C . SER A 1 232 ? -0.919 1.390 -31.614 1.00 72.38 232 SER A C 1
ATOM 1859 O O . SER A 1 232 ? 0.175 1.948 -31.691 1.00 72.38 232 SER A O 1
ATOM 1861 N N . GLU A 1 233 ? -1.753 1.327 -32.657 1.00 75.56 233 GLU A N 1
ATOM 1862 C CA . GLU A 1 233 ? -1.447 1.917 -33.965 1.00 75.56 233 GLU A CA 1
ATOM 1863 C C . GLU A 1 233 ? -1.282 3.437 -33.888 1.00 75.56 233 GLU A C 1
ATOM 1865 O O . GLU A 1 233 ? -0.320 3.974 -34.438 1.00 75.56 233 GLU A O 1
ATOM 1870 N N . LYS A 1 234 ? -2.155 4.137 -33.149 1.00 73.94 234 LYS A N 1
ATOM 1871 C CA . LYS A 1 234 ? -2.026 5.588 -32.932 1.00 73.94 234 LYS A CA 1
ATOM 1872 C C . LYS A 1 234 ? -0.750 5.948 -32.175 1.00 73.94 234 LYS A C 1
ATOM 1874 O O . LYS A 1 234 ? -0.070 6.898 -32.553 1.00 73.94 234 LYS A O 1
ATOM 1879 N N . VAL A 1 235 ? -0.393 5.189 -31.139 1.00 76.75 235 VAL A N 1
ATOM 1880 C CA . VAL A 1 235 ? 0.840 5.420 -30.367 1.00 76.75 235 VAL A CA 1
ATOM 1881 C C . VAL A 1 235 ? 2.077 5.154 -31.222 1.00 76.75 235 VAL A C 1
ATOM 1883 O O . VAL A 1 235 ? 2.993 5.974 -31.243 1.00 76.75 235 VAL A O 1
ATOM 1886 N N . ASN A 1 236 ? 2.094 4.058 -31.984 1.00 79.62 236 ASN A N 1
ATOM 1887 C CA . ASN A 1 236 ? 3.192 3.756 -32.900 1.00 79.62 236 ASN A CA 1
ATOM 1888 C C . ASN A 1 236 ? 3.318 4.804 -34.008 1.00 79.62 236 ASN A C 1
ATOM 1890 O O . ASN A 1 236 ? 4.436 5.177 -34.359 1.00 79.62 236 ASN A O 1
ATOM 1894 N N . PHE A 1 237 ? 2.200 5.315 -34.527 1.00 84.94 237 PHE A N 1
ATOM 1895 C CA . PHE A 1 237 ? 2.200 6.406 -35.496 1.00 84.94 237 PHE A CA 1
ATOM 1896 C C . PHE A 1 237 ? 2.840 7.675 -34.916 1.00 84.94 237 PHE A C 1
ATOM 1898 O O . PHE A 1 237 ? 3.785 8.201 -35.504 1.00 84.94 237 PHE A O 1
ATOM 1905 N N . LEU A 1 238 ? 2.407 8.113 -33.728 1.00 85.69 238 LEU A N 1
ATOM 1906 C CA . LEU A 1 238 ? 2.971 9.290 -33.054 1.00 85.69 238 LEU A CA 1
ATOM 1907 C C . LEU A 1 238 ? 4.461 9.111 -32.732 1.00 85.69 238 LEU A C 1
ATOM 1909 O O . LEU A 1 238 ? 5.258 10.032 -32.914 1.00 85.69 238 LEU A O 1
ATOM 1913 N N . TYR A 1 239 ? 4.861 7.913 -32.306 1.00 84.62 239 TYR A N 1
ATOM 1914 C CA . TYR A 1 239 ? 6.260 7.592 -32.039 1.00 84.62 239 TYR A CA 1
ATOM 1915 C C . TYR A 1 239 ? 7.122 7.645 -33.313 1.00 84.62 239 TYR A C 1
ATOM 1917 O O . TYR A 1 239 ? 8.232 8.184 -33.299 1.00 84.62 239 TYR A O 1
ATOM 1925 N N . GLN A 1 240 ? 6.615 7.130 -34.438 1.00 81.12 240 GLN A N 1
ATOM 1926 C CA . GLN A 1 240 ? 7.297 7.213 -35.734 1.00 81.12 240 GLN A CA 1
ATOM 1927 C C . GLN A 1 240 ? 7.415 8.660 -36.219 1.00 81.12 240 GLN A C 1
ATOM 1929 O O . GLN A 1 240 ? 8.488 9.066 -36.667 1.00 81.12 240 GLN A O 1
ATOM 1934 N N . GLU A 1 241 ? 6.357 9.458 -36.079 1.00 89.50 241 GLU A N 1
ATOM 1935 C CA . GLU A 1 241 ? 6.372 10.874 -36.448 1.00 89.50 241 GLU A CA 1
ATOM 1936 C C . GLU A 1 241 ? 7.399 11.657 -35.615 1.00 89.50 241 GLU A C 1
ATOM 1938 O O . GLU A 1 241 ? 8.241 12.373 -36.168 1.00 89.50 241 GLU A O 1
ATOM 1943 N N . GLN A 1 242 ? 7.430 11.432 -34.296 1.00 86.44 242 GLN A N 1
ATOM 1944 C CA . GLN A 1 242 ? 8.426 12.026 -33.404 1.00 86.44 242 GLN A CA 1
ATOM 1945 C C . GLN A 1 242 ? 9.856 11.622 -33.792 1.00 86.44 242 GLN A C 1
ATOM 1947 O O . GLN A 1 242 ? 10.765 12.459 -33.805 1.00 86.44 242 GLN A O 1
ATOM 1952 N N . LYS A 1 243 ? 10.073 10.353 -34.155 1.00 89.69 243 LYS A N 1
ATOM 1953 C CA . LYS A 1 243 ? 11.379 9.847 -34.594 1.00 89.69 243 LYS A CA 1
ATOM 1954 C C . LYS A 1 243 ? 11.838 10.499 -35.900 1.00 89.69 243 LYS A C 1
ATOM 1956 O O . LYS A 1 243 ? 12.998 10.904 -35.997 1.00 89.69 243 LYS A O 1
ATOM 1961 N N . ILE A 1 244 ? 10.947 10.634 -36.883 1.00 91.81 244 ILE A N 1
ATOM 1962 C CA . ILE A 1 244 ? 11.242 11.273 -38.176 1.00 91.81 244 ILE A CA 1
ATOM 1963 C C . ILE A 1 244 ? 11.559 12.761 -37.984 1.00 91.81 244 ILE 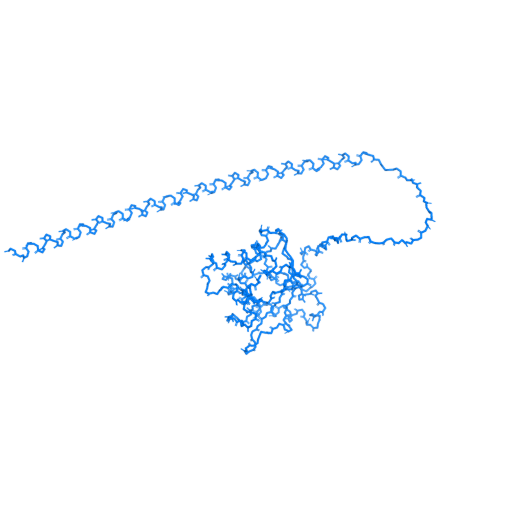A C 1
ATOM 1965 O O . ILE A 1 244 ? 12.542 13.256 -38.542 1.00 91.81 244 ILE A O 1
ATOM 1969 N N . LEU A 1 245 ? 10.782 13.471 -37.161 1.00 90.88 245 LEU A N 1
ATOM 1970 C CA . LEU A 1 245 ? 11.026 14.880 -36.844 1.00 90.88 245 LEU A CA 1
ATOM 1971 C C . LEU A 1 245 ? 12.372 15.083 -36.146 1.00 90.88 245 LEU A C 1
ATOM 1973 O O . LEU A 1 245 ? 13.131 15.975 -36.528 1.00 90.88 245 LEU A O 1
ATOM 1977 N N . ASN A 1 246 ? 12.709 14.231 -35.176 1.00 89.38 246 ASN A N 1
ATOM 1978 C CA . ASN A 1 246 ? 13.992 14.304 -34.484 1.00 89.38 246 ASN A CA 1
ATOM 1979 C C . ASN A 1 246 ? 15.163 14.024 -35.444 1.00 89.38 246 ASN A C 1
ATOM 1981 O O . ASN A 1 246 ? 16.143 14.766 -35.463 1.00 89.38 246 ASN A O 1
ATOM 1985 N N . LEU A 1 247 ? 15.036 13.025 -36.325 1.00 92.31 247 LEU A N 1
ATOM 1986 C CA . LEU A 1 247 ? 16.044 12.737 -37.350 1.00 92.31 247 LEU A CA 1
ATOM 1987 C C . LEU A 1 247 ? 16.244 13.929 -38.306 1.00 92.31 247 LEU A C 1
ATOM 1989 O O . LEU A 1 247 ? 17.379 14.312 -38.594 1.00 92.31 247 LEU A O 1
ATOM 1993 N N . SER A 1 248 ? 15.146 14.543 -38.756 1.00 91.25 248 SER A N 1
ATOM 1994 C CA . SER A 1 248 ? 15.160 15.737 -39.610 1.00 91.25 248 SER A CA 1
ATOM 1995 C C . SER A 1 248 ? 15.829 16.925 -38.912 1.00 91.25 248 SER A C 1
ATOM 1997 O O . SER A 1 248 ? 16.671 17.610 -39.498 1.00 91.25 248 SER A O 1
ATOM 1999 N N . PHE A 1 249 ? 15.528 17.140 -37.629 1.00 92.50 249 PHE A N 1
ATOM 2000 C CA . PHE A 1 249 ? 16.157 18.181 -36.820 1.00 92.50 249 PHE A CA 1
ATOM 2001 C C . PHE A 1 249 ? 17.668 17.953 -36.661 1.00 92.50 249 PHE A C 1
ATOM 2003 O O . PHE A 1 249 ? 18.457 18.871 -36.891 1.00 92.50 249 PHE A O 1
ATOM 2010 N N . GLN A 1 250 ? 18.091 16.721 -36.358 1.00 90.06 250 GLN A N 1
ATOM 2011 C CA . GLN A 1 250 ? 19.508 16.355 -36.256 1.00 90.06 250 GLN A CA 1
ATOM 2012 C C . GLN A 1 250 ? 20.257 16.566 -37.580 1.00 90.06 250 GLN A C 1
ATOM 2014 O O . GLN A 1 250 ? 21.364 17.109 -37.591 1.00 90.06 250 GLN A O 1
ATOM 2019 N N . GLN A 1 251 ? 19.650 16.204 -38.715 1.00 92.75 251 GLN A N 1
ATOM 2020 C CA . GLN A 1 251 ? 20.233 16.455 -40.036 1.00 92.75 251 GLN A CA 1
ATOM 2021 C C . GLN A 1 251 ? 20.395 17.952 -40.321 1.00 92.75 251 GLN A C 1
ATOM 2023 O O . GLN A 1 251 ? 21.468 18.378 -40.759 1.00 92.75 251 GLN A O 1
ATOM 2028 N N . LYS A 1 252 ? 19.370 18.763 -40.029 1.00 93.00 252 LYS A N 1
ATOM 2029 C CA . LYS A 1 252 ? 19.432 20.223 -40.192 1.00 93.00 252 LYS A CA 1
ATOM 2030 C C . LYS A 1 252 ? 20.505 20.850 -39.302 1.00 93.00 252 LYS A C 1
ATOM 2032 O O . LYS A 1 252 ? 21.277 21.673 -39.791 1.00 93.00 252 LYS A O 1
ATOM 2037 N N . MET A 1 253 ? 20.619 20.426 -38.040 1.00 92.50 253 MET A N 1
ATOM 2038 C CA . MET A 1 253 ? 21.693 20.890 -37.154 1.00 92.50 253 MET A CA 1
ATOM 2039 C C . MET A 1 253 ? 23.081 20.547 -37.698 1.00 92.50 253 MET A C 1
ATOM 2041 O O . MET A 1 253 ? 23.966 21.402 -37.700 1.00 92.50 253 MET A O 1
ATOM 2045 N N . LYS A 1 254 ? 23.279 19.323 -38.201 1.00 92.88 254 LYS A N 1
ATOM 2046 C CA . LYS A 1 254 ? 24.565 18.897 -38.768 1.00 92.88 254 LYS A CA 1
ATOM 2047 C C . LYS A 1 254 ? 24.956 19.730 -39.994 1.00 92.88 254 LYS A C 1
ATOM 2049 O O . LYS A 1 254 ? 26.109 20.144 -40.107 1.00 92.88 254 LYS A O 1
ATOM 2054 N N . LEU A 1 255 ? 24.003 20.007 -40.886 1.00 93.38 255 LEU A N 1
ATOM 2055 C CA . LEU A 1 255 ? 24.209 20.879 -42.048 1.00 93.38 255 LEU A CA 1
ATOM 2056 C C . LEU A 1 255 ? 24.546 22.315 -41.631 1.00 93.38 255 LEU A C 1
ATOM 2058 O O . LEU A 1 255 ? 25.485 22.901 -42.167 1.00 93.38 255 LEU A O 1
ATOM 2062 N N . MET A 1 256 ? 23.833 22.859 -40.641 1.00 93.12 256 MET A N 1
ATOM 2063 C CA . MET A 1 256 ? 24.108 24.194 -40.108 1.00 93.12 256 MET A CA 1
ATOM 2064 C C . MET A 1 256 ? 25.520 24.279 -39.513 1.00 93.12 256 MET A C 1
ATOM 2066 O O . MET A 1 256 ? 26.255 25.220 -39.801 1.00 93.12 256 MET A O 1
ATOM 2070 N N . TYR A 1 257 ? 25.936 23.273 -38.744 1.00 93.25 257 TYR A N 1
ATOM 2071 C CA . TYR A 1 257 ? 27.272 23.218 -38.152 1.00 93.25 257 TYR A CA 1
ATOM 2072 C C . TYR A 1 257 ? 28.380 23.184 -39.216 1.00 93.25 257 TYR A C 1
ATOM 2074 O O . TYR A 1 257 ? 29.353 23.935 -39.129 1.00 93.25 257 TYR A O 1
ATOM 2082 N N . LEU A 1 258 ? 28.206 22.379 -40.270 1.00 93.94 258 LEU A N 1
ATOM 2083 C CA . LEU A 1 258 ? 29.132 22.336 -41.406 1.00 93.94 258 LEU A CA 1
ATOM 2084 C C . LEU A 1 258 ? 29.204 23.680 -42.146 1.00 93.94 258 LEU A C 1
ATOM 2086 O O . LEU A 1 258 ? 30.299 24.126 -42.493 1.00 93.94 258 LEU A O 1
ATOM 2090 N N . ALA A 1 259 ? 28.067 24.352 -42.346 1.00 92.62 259 ALA A N 1
ATOM 2091 C CA . ALA A 1 259 ? 28.026 25.671 -42.973 1.00 92.62 259 ALA A CA 1
ATOM 2092 C C . ALA A 1 259 ? 28.776 26.726 -42.141 1.00 92.62 259 ALA A C 1
ATOM 2094 O O . ALA A 1 259 ? 29.557 27.503 -42.692 1.00 92.62 259 ALA A O 1
ATOM 2095 N N . VAL A 1 260 ? 28.608 26.711 -40.813 1.00 93.75 260 VAL A N 1
ATOM 2096 C CA . VAL A 1 260 ? 29.325 27.607 -39.890 1.00 93.75 260 VAL A CA 1
ATOM 2097 C C . VAL A 1 260 ? 30.832 27.349 -39.928 1.00 93.75 260 VAL A C 1
ATOM 2099 O O . VAL A 1 260 ? 31.609 28.297 -40.040 1.00 93.75 260 VAL A O 1
ATOM 2102 N N . ILE A 1 261 ? 31.265 26.084 -39.903 1.00 93.31 261 ILE A N 1
ATOM 2103 C CA . ILE A 1 261 ? 32.689 25.734 -40.023 1.00 93.31 261 ILE A CA 1
ATOM 2104 C C . ILE A 1 261 ? 33.256 26.219 -41.357 1.00 93.31 261 ILE A C 1
ATOM 2106 O O . ILE A 1 261 ? 34.313 26.849 -41.379 1.00 93.31 261 ILE A O 1
ATOM 2110 N N . SER A 1 262 ? 32.557 25.967 -42.465 1.00 89.75 262 SER A N 1
ATOM 2111 C CA . SER A 1 262 ? 32.999 26.407 -43.790 1.00 89.75 262 SER A CA 1
ATOM 2112 C C . SER A 1 262 ? 33.121 27.932 -43.861 1.00 89.75 262 SER A C 1
ATOM 2114 O O . SER A 1 262 ? 34.119 28.450 -44.360 1.00 89.75 262 SER A O 1
ATOM 2116 N N . TYR A 1 263 ? 32.152 28.667 -43.308 1.00 91.62 263 TYR A N 1
ATOM 2117 C CA . TYR A 1 263 ? 32.195 30.128 -43.234 1.00 91.62 263 TYR A CA 1
ATOM 2118 C C . TYR A 1 263 ? 33.384 30.636 -42.399 1.00 91.62 263 TYR A C 1
ATOM 2120 O O . TYR A 1 263 ? 34.097 31.555 -42.816 1.00 91.62 263 TYR A O 1
ATOM 2128 N N . LEU A 1 264 ? 33.658 30.010 -41.250 1.00 89.69 264 LEU A N 1
ATOM 2129 C CA . LEU A 1 264 ? 34.809 30.338 -40.402 1.00 89.69 264 LEU A CA 1
ATOM 2130 C C . LEU A 1 264 ? 36.149 30.044 -41.093 1.00 89.69 264 LEU A C 1
ATOM 2132 O O . LEU A 1 264 ? 37.089 30.828 -40.973 1.00 89.69 264 LEU A O 1
ATOM 2136 N N . LEU A 1 265 ? 36.249 28.951 -41.851 1.00 88.44 265 LEU A N 1
ATOM 2137 C CA . LEU A 1 265 ? 37.455 28.621 -42.616 1.00 88.44 265 LEU A CA 1
ATOM 2138 C C . LEU A 1 265 ? 37.701 29.623 -43.752 1.00 88.44 265 LEU A C 1
ATOM 2140 O O . LEU A 1 265 ? 38.823 30.109 -43.899 1.00 88.44 265 LEU A O 1
ATOM 2144 N N . ILE A 1 266 ? 36.658 29.994 -44.501 1.00 88.12 266 ILE A N 1
ATOM 2145 C CA . ILE A 1 266 ? 36.749 30.970 -45.601 1.00 88.12 266 ILE A CA 1
ATOM 2146 C C . ILE A 1 266 ? 37.133 32.360 -45.075 1.00 88.12 266 ILE A C 1
ATOM 2148 O O . ILE A 1 266 ? 38.017 33.015 -45.628 1.00 88.12 266 ILE A O 1
ATOM 2152 N N . THR A 1 267 ? 36.510 32.816 -43.985 1.00 82.88 267 THR A N 1
ATOM 2153 C CA . THR A 1 267 ? 36.836 34.116 -43.369 1.00 82.88 267 THR A CA 1
ATOM 2154 C C . THR A 1 267 ? 38.250 34.141 -42.789 1.00 82.88 267 THR A C 1
ATOM 2156 O O . THR A 1 267 ? 38.951 35.142 -42.930 1.00 82.88 267 THR A O 1
ATOM 2159 N N . ARG A 1 268 ? 38.721 33.033 -42.202 1.00 80.75 268 ARG A N 1
ATOM 2160 C CA . ARG A 1 268 ? 40.097 32.911 -41.700 1.00 80.75 268 ARG A CA 1
ATOM 2161 C C . ARG A 1 268 ? 41.133 32.867 -42.828 1.00 80.75 268 ARG A C 1
ATOM 2163 O O . ARG A 1 268 ? 42.221 33.406 -42.644 1.00 80.75 268 ARG A O 1
ATOM 2170 N N . ALA A 1 269 ? 40.799 32.278 -43.978 1.00 76.38 269 ALA A N 1
ATOM 2171 C CA . ALA A 1 269 ? 41.645 32.291 -45.171 1.00 76.38 269 ALA A CA 1
ATOM 2172 C C . ALA A 1 269 ? 41.761 33.703 -45.773 1.00 76.38 269 ALA A C 1
ATOM 2174 O O . ALA A 1 269 ? 42.871 34.162 -46.015 1.00 76.38 269 ALA A O 1
ATOM 2175 N N . LYS A 1 270 ? 40.642 34.436 -45.895 1.00 72.25 270 LYS A N 1
ATOM 2176 C CA . LYS A 1 270 ? 40.629 35.841 -46.355 1.00 72.25 270 LYS A CA 1
ATOM 2177 C C . LYS A 1 270 ? 41.404 36.808 -45.457 1.00 72.25 270 LYS A C 1
ATOM 2179 O O . LYS A 1 270 ? 41.807 37.859 -45.925 1.00 72.25 270 LYS A O 1
ATOM 2184 N N . LYS A 1 271 ? 41.585 36.484 -44.172 1.00 69.25 271 LYS A N 1
ATOM 2185 C CA . LYS A 1 271 ? 42.316 37.324 -43.206 1.00 69.25 271 LYS A CA 1
ATOM 2186 C C . LYS A 1 271 ? 43.838 37.095 -43.221 1.00 69.25 271 LYS A C 1
ATOM 2188 O O . LYS A 1 271 ? 44.544 37.779 -42.489 1.00 69.25 271 LYS A O 1
ATOM 2193 N N . LYS A 1 272 ? 44.325 36.094 -43.968 1.00 59.56 272 LYS A N 1
ATOM 2194 C CA . LYS A 1 272 ? 45.751 35.719 -44.079 1.00 59.56 272 LYS A CA 1
ATOM 2195 C C . LYS A 1 272 ? 46.406 36.116 -45.412 1.00 59.56 272 LYS A C 1
ATOM 2197 O O . LYS A 1 272 ? 47.615 35.946 -45.538 1.00 59.56 272 LYS A O 1
ATOM 2202 N N . THR A 1 273 ? 45.626 36.601 -46.372 1.00 51.19 273 THR A N 1
ATOM 2203 C CA . THR A 1 273 ? 46.061 37.284 -47.605 1.00 51.19 273 THR A CA 1
ATOM 2204 C C . THR A 1 273 ? 45.919 38.780 -47.425 1.00 51.19 273 THR A C 1
ATOM 2206 O O . THR A 1 273 ? 46.838 39.505 -47.849 1.00 51.19 273 THR A O 1
#

Radius of gyration: 29.6 Å; Cα contacts (8 Å, |Δi|>4): 212; chains: 1; bounding box: 82×85×70 Å

Organism: NCBI:txid997830

Foldseek 3Di:
DQDLLEPVAAAPDPFQKWKFFAADDQGDVSNDVVLVVLQVCCQVVDPDPDRPSHRPSIDHQLRVVSSLVVCCVPVQKDWTQKMAMWGDDPGDIDRPPTFMAGGDIRHNPDDGDVVRRLLRCLPDPVNVVDDPVRSQCCCVPPVVVRSCVRNVHDPVPDDDRDDVPDRPPDPDPPPDPDDDDDDDDDDDDDDDDDDDDDDPPVVVVVVVVVVVVVVVVVVVVVVVVVVVVVVVVVVVVVVVVVVVVVVVVVVVVVVVVVVVVVVVVVVVVVVVD

pLDDT: mean 76.55, std 19.7, range [24.7, 95.75]

Mean predicted aligned error: 18.22 Å

Secondary structure (DSSP, 8-state):
-----S-TT-----SSEEEEEEPPTT-STTT-HHHHHHHHHHHHHS--SS-HHHHTTEE-HHHHHHHHHHHHHHHSSEEESEEEEEEEETTEEE-SSS-EESSEEE-TT---SHHHHHHHHHH-GGGTTS-HHHHHHHIIIIIHHHHHHHHT--GGGSPPPPPTTPPP------PPPPP--------------------THHHHHHHHHHHHHHHHHHHHHHHHHHHHHHHHHHHHHHHHHHHHHHHHHHHHHHHHHHHHHHHHHHHHHHT--

Solvent-accessible surface area (backbone atoms only — not comparable to full-atom values): 16499 Å² total; per-residue (Å²): 136,84,78,81,75,50,44,81,82,56,80,78,78,82,63,76,59,31,33,40,56,38,55,34,93,78,60,32,60,90,64,28,67,66,58,34,48,53,51,52,48,50,49,70,71,42,94,59,95,69,50,60,58,51,24,32,58,40,34,48,56,43,56,45,54,51,50,52,51,51,43,26,72,75,58,43,57,43,68,32,44,29,41,29,38,26,33,71,60,94,91,43,82,45,52,81,95,46,61,45,23,70,69,33,74,38,42,85,85,63,82,60,72,62,56,57,38,54,51,28,52,73,68,38,75,92,40,61,88,54,53,73,67,58,55,49,48,47,40,65,72,52,48,47,56,49,44,32,64,58,62,71,58,59,80,88,76,56,83,78,81,71,57,94,89,56,74,76,90,62,79,73,82,75,72,74,77,80,80,85,77,83,85,85,88,87,84,85,84,83,86,89,87,86,90,81,92,82,72,73,74,62,56,59,58,55,55,54,56,55,55,55,55,52,54,53,52,53,52,51,52,52,51,51,50,56,52,49,50,57,49,50,52,52,52,52,50,53,52,50,52,53,51,53,52,51,52,52,50,53,52,51,52,53,53,51,51,52,52,51,52,53,50,51,51,52,54,55,53,66,72,76,112